Protein AF-A0A7C3CDP2-F1 (afdb_monomer_lite)

Foldseek 3Di:
DAEDFAFCDDDDPAAHRLQRRQQCLLVVVQVCLVVVNPDDDYLDAEAQDAPVPDDDRSNGGHQWYDPPPPDPPRIGGRSNVLLVLVSCVQQPQWGWDPVVQVQQVDDPQKDWTWTANPVPRFIKTKMAGDDDDHSDQWGKDWGAGDCVVQFQWKWKDFSNCSPVVDIDIGGRGRDIHGSHIIIIGGDHDDPPPDDDDPPVFPDQDWPPAADEQKIKTKTFAQAFWKKKKWKADPVRDTQDIDIDHRDGGTMDIDMDRPCVSDDFAKMKMWMDINNPRIDIDMYGYHHD

Secondary structure (DSSP, 8-state):
---B---SS-BTTB---HHHHHHHHHHHHHHHHHTT-----BS-SB-SS-TTT--SGGGG--SBS--TTS-TT---B-HHHHHHHHHHHHHTTEEEEHHHHHTT---TTEEEEEEEETTT--EEEEEEEPP-STT----EEEE---GGG-EEEEEEE-TTHHHH---EEE-SSSEEEESS-EEEEEEE-SS---S------S--EEESSSBSS-EEEEEEESSSEEEEEEEEETT--EEEEEEEEEEPSEEEEEEE---TT--SEEEEEEEEETTTEEEEEEEEEPP-

Structure (mmCIF, N/CA/C/O backbone):
data_AF-A0A7C3CDP2-F1
#
_entry.id   AF-A0A7C3CDP2-F1
#
loop_
_atom_site.group_PDB
_atom_site.id
_atom_site.type_symbol
_atom_site.label_atom_id
_atom_site.label_alt_id
_atom_site.label_comp_id
_atom_site.label_asym_id
_atom_site.label_entity_id
_atom_site.label_seq_id
_atom_site.pdbx_PDB_ins_code
_atom_site.Cartn_x
_atom_site.Cartn_y
_atom_site.Cartn_z
_atom_site.occupancy
_atom_site.B_iso_or_equiv
_atom_site.auth_seq_id
_atom_site.auth_comp_id
_atom_site.auth_asym_id
_atom_site.auth_atom_id
_atom_site.pdbx_PDB_model_num
ATOM 1 N N . MET A 1 1 ? 4.208 -19.392 -6.618 1.00 91.12 1 MET A N 1
ATOM 2 C CA . MET A 1 1 ? 4.499 -18.984 -8.006 1.00 91.12 1 MET A CA 1
ATOM 3 C C . MET A 1 1 ? 5.936 -18.507 -8.056 1.00 91.12 1 MET A C 1
ATOM 5 O O . MET A 1 1 ? 6.278 -17.617 -7.286 1.00 91.12 1 MET A O 1
ATOM 9 N N . THR A 1 2 ? 6.780 -19.170 -8.845 1.00 92.50 2 THR A N 1
ATOM 10 C CA . THR A 1 2 ? 8.243 -18.989 -8.804 1.00 92.50 2 THR A CA 1
ATOM 11 C C . THR A 1 2 ? 8.755 -17.874 -9.706 1.00 92.50 2 THR A C 1
ATOM 13 O O . THR A 1 2 ? 9.878 -17.436 -9.502 1.00 92.50 2 THR A O 1
ATOM 16 N N . GLU A 1 3 ? 7.956 -17.413 -10.668 1.00 92.94 3 GLU A N 1
ATOM 17 C CA . GLU A 1 3 ? 8.327 -16.311 -11.553 1.00 92.94 3 GLU A CA 1
ATOM 18 C C . GLU A 1 3 ? 7.072 -15.636 -12.111 1.00 92.94 3 GLU A C 1
ATOM 20 O O . GLU A 1 3 ? 6.128 -16.323 -12.512 1.00 92.94 3 GLU A O 1
ATOM 25 N N . THR A 1 4 ? 7.029 -14.304 -12.087 1.00 95.81 4 THR A N 1
ATOM 26 C CA . THR A 1 4 ? 5.959 -13.507 -12.696 1.00 95.81 4 THR A CA 1
ATOM 27 C C . THR A 1 4 ? 6.362 -12.035 -12.797 1.00 95.81 4 THR A C 1
ATOM 29 O O . THR A 1 4 ? 7.056 -11.553 -11.900 1.00 95.81 4 THR A O 1
ATOM 32 N N . THR A 1 5 ? 5.938 -11.315 -13.842 1.00 95.31 5 THR A N 1
ATOM 33 C CA . THR A 1 5 ? 6.203 -9.872 -13.991 1.00 95.31 5 THR A CA 1
ATOM 34 C C . THR A 1 5 ? 5.423 -9.242 -15.150 1.00 95.31 5 THR A C 1
ATOM 36 O O . THR A 1 5 ? 4.847 -9.957 -15.969 1.00 95.31 5 THR A O 1
ATOM 39 N N . ILE A 1 6 ? 5.459 -7.912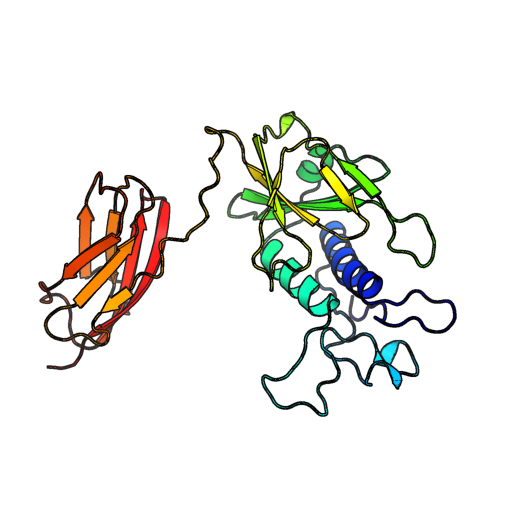 -15.222 1.00 95.75 6 ILE A N 1
ATOM 40 C CA . ILE A 1 6 ? 5.183 -7.102 -16.414 1.00 95.75 6 ILE A CA 1
ATOM 41 C C . ILE A 1 6 ? 6.345 -6.105 -16.539 1.00 95.75 6 ILE A C 1
ATOM 43 O O . ILE A 1 6 ? 6.719 -5.507 -15.524 1.00 95.75 6 ILE A O 1
ATOM 47 N N . PRO A 1 7 ? 6.929 -5.915 -17.736 1.00 96.94 7 PRO A N 1
ATOM 48 C CA . PRO A 1 7 ? 8.048 -5.002 -17.904 1.00 96.94 7 PRO A CA 1
ATOM 49 C C . PRO A 1 7 ? 7.623 -3.539 -17.727 1.00 96.94 7 PRO A C 1
ATOM 51 O O . PRO A 1 7 ? 6.505 -3.143 -18.054 1.00 96.94 7 PRO A O 1
ATOM 54 N N . ARG A 1 8 ? 8.552 -2.694 -17.276 1.00 95.75 8 ARG A N 1
ATOM 55 C CA . ARG A 1 8 ? 8.354 -1.239 -17.152 1.00 95.75 8 ARG A CA 1
ATOM 56 C C . ARG A 1 8 ? 8.519 -0.471 -18.477 1.00 95.75 8 ARG A C 1
ATOM 58 O O . ARG A 1 8 ? 8.386 0.747 -18.512 1.00 95.75 8 ARG A O 1
ATOM 65 N N . LYS A 1 9 ? 8.774 -1.186 -19.577 1.00 96.44 9 LYS A N 1
ATOM 66 C CA . LYS A 1 9 ? 8.839 -0.690 -20.962 1.00 96.44 9 LYS A CA 1
ATOM 67 C C . LYS A 1 9 ? 8.020 -1.621 -21.846 1.00 96.44 9 LYS A C 1
ATOM 69 O O . LYS A 1 9 ? 8.091 -2.836 -21.666 1.00 96.44 9 LYS A O 1
ATOM 74 N N . SER A 1 10 ? 7.246 -1.065 -22.771 1.00 96.19 10 SER A N 1
ATOM 75 C CA . SER A 1 10 ? 6.511 -1.862 -23.750 1.00 96.19 10 SER A CA 1
ATOM 76 C C . SER A 1 10 ? 7.467 -2.465 -24.775 1.00 96.19 10 SER A C 1
ATOM 78 O O . SER A 1 10 ? 8.448 -1.845 -25.192 1.00 96.19 10 SER A O 1
ATOM 80 N N . PHE A 1 11 ? 7.165 -3.691 -25.182 1.00 95.12 11 PHE A N 1
ATOM 81 C CA . PHE A 1 11 ? 7.877 -4.398 -26.237 1.00 95.12 11 PHE A CA 1
ATOM 82 C C . PHE A 1 11 ? 6.845 -5.026 -27.160 1.00 95.12 11 PHE A C 1
ATOM 84 O O . PHE A 1 11 ? 5.901 -5.652 -26.679 1.00 95.12 11 PHE A O 1
ATOM 91 N N . GLU A 1 12 ? 7.046 -4.873 -28.469 1.00 91.56 12 GLU A N 1
ATOM 92 C CA . GLU A 1 12 ? 6.080 -5.322 -29.477 1.00 91.56 12 GLU A CA 1
ATOM 93 C C . GLU A 1 12 ? 4.683 -4.738 -29.183 1.00 91.56 12 GLU A C 1
ATOM 95 O O . GLU A 1 12 ? 4.568 -3.536 -28.937 1.00 91.56 12 GLU A O 1
ATOM 100 N N . ASP A 1 13 ? 3.653 -5.586 -29.170 1.00 91.88 13 ASP A N 1
ATOM 101 C CA . ASP A 1 13 ? 2.267 -5.230 -28.863 1.00 91.88 13 ASP A CA 1
ATOM 102 C C . ASP A 1 13 ? 1.870 -5.652 -27.432 1.00 91.88 13 ASP A C 1
ATOM 104 O O . ASP A 1 13 ? 0.696 -5.904 -27.161 1.00 91.88 13 ASP A O 1
ATOM 108 N N . PHE A 1 14 ? 2.838 -5.800 -26.517 1.00 93.50 14 PHE A N 1
ATOM 109 C CA . PHE A 1 14 ? 2.576 -6.132 -25.116 1.00 93.50 14 PHE A CA 1
ATOM 110 C C . PHE A 1 14 ? 2.633 -4.896 -24.217 1.00 93.50 14 PHE A C 1
ATOM 112 O O . PHE A 1 14 ? 3.496 -4.024 -24.363 1.00 93.50 14 PHE A O 1
ATOM 119 N N . ILE A 1 15 ? 1.749 -4.877 -23.213 1.00 95.75 15 ILE A N 1
ATOM 120 C CA . ILE A 1 15 ? 1.734 -3.828 -22.194 1.00 95.75 15 ILE A CA 1
ATOM 121 C C . ILE A 1 15 ? 3.092 -3.737 -21.490 1.00 95.75 15 ILE A C 1
ATOM 123 O O . ILE A 1 15 ? 3.677 -4.740 -21.075 1.00 95.75 15 ILE A O 1
ATOM 127 N N . GLY A 1 16 ? 3.568 -2.509 -21.313 1.00 96.62 16 GLY A N 1
ATOM 128 C CA . GLY A 1 16 ? 4.730 -2.239 -20.489 1.00 96.62 16 GLY A CA 1
ATOM 129 C C . GLY A 1 16 ? 4.895 -0.751 -20.227 1.00 96.62 16 GLY A C 1
ATOM 130 O O . GLY A 1 16 ? 4.932 0.066 -21.144 1.00 96.62 16 GLY A O 1
ATOM 131 N N . SER A 1 17 ? 4.959 -0.406 -18.954 1.00 97.25 17 SER A N 1
ATOM 132 C CA . SER A 1 17 ? 5.171 0.946 -18.445 1.00 97.25 17 SER A CA 1
ATOM 133 C C . SER A 1 17 ? 5.459 0.851 -16.952 1.00 97.25 17 SER A C 1
ATOM 135 O O . SER A 1 17 ? 5.145 -0.163 -16.322 1.00 97.25 17 SER A O 1
ATOM 137 N N . ASP A 1 18 ? 6.016 1.905 -16.365 1.00 97.56 18 ASP A N 1
ATOM 138 C CA . ASP A 1 18 ? 6.190 1.997 -14.911 1.00 97.56 18 ASP A CA 1
ATOM 139 C C . ASP A 1 18 ? 4.883 1.725 -14.166 1.00 97.56 18 ASP A C 1
ATOM 141 O O . ASP A 1 18 ? 4.849 0.912 -13.244 1.00 97.56 18 ASP A O 1
ATOM 145 N N . GLU A 1 19 ? 3.793 2.327 -14.641 1.00 98.00 19 GLU A N 1
ATOM 146 C CA . GLU A 1 19 ? 2.456 2.151 -14.088 1.00 98.00 19 GLU A CA 1
ATOM 147 C C . GLU A 1 19 ? 1.944 0.707 -14.221 1.00 98.00 19 GLU A C 1
ATOM 149 O O . GLU A 1 19 ? 1.445 0.152 -13.241 1.00 98.00 19 GLU A O 1
ATOM 154 N N . ALA A 1 20 ? 2.110 0.066 -15.382 1.00 97.69 20 ALA A N 1
ATOM 155 C CA . ALA A 1 20 ? 1.692 -1.320 -15.585 1.00 97.69 20 ALA A CA 1
ATOM 156 C C . ALA A 1 20 ? 2.502 -2.289 -14.712 1.00 97.69 20 ALA A C 1
ATOM 158 O O . ALA A 1 20 ? 1.928 -3.125 -14.012 1.00 97.69 20 ALA A O 1
ATOM 159 N N . ALA A 1 21 ? 3.830 -2.139 -14.682 1.00 97.94 21 ALA A N 1
ATOM 160 C CA . ALA A 1 21 ? 4.717 -2.957 -13.858 1.00 97.94 21 ALA A CA 1
ATOM 161 C C . ALA A 1 21 ? 4.407 -2.799 -12.360 1.00 97.94 21 ALA A C 1
ATOM 163 O O . ALA A 1 21 ? 4.309 -3.786 -11.625 1.00 97.94 21 ALA A O 1
ATOM 164 N N . ARG A 1 22 ? 4.199 -1.558 -11.903 1.00 98.19 22 ARG A N 1
ATOM 165 C CA . ARG A 1 22 ? 3.801 -1.223 -10.531 1.00 98.19 22 ARG A CA 1
ATOM 166 C C . ARG A 1 22 ? 2.469 -1.868 -10.157 1.00 98.19 22 ARG A C 1
ATOM 168 O O . ARG A 1 22 ? 2.388 -2.589 -9.158 1.00 98.19 22 ARG A O 1
ATOM 175 N N . ASN A 1 23 ? 1.431 -1.621 -10.951 1.00 98.38 23 ASN A N 1
ATOM 176 C CA . ASN A 1 23 ? 0.084 -2.096 -10.662 1.00 98.38 23 ASN A CA 1
ATOM 177 C C . ASN A 1 23 ? 0.030 -3.622 -10.690 1.00 98.38 23 ASN A C 1
ATOM 179 O O . ASN A 1 23 ? -0.567 -4.228 -9.799 1.00 98.38 23 ASN A O 1
ATOM 183 N N . TYR A 1 24 ? 0.710 -4.251 -11.649 1.00 97.75 24 TYR A N 1
ATOM 184 C CA . TYR A 1 24 ? 0.847 -5.698 -11.710 1.00 97.75 24 TYR A CA 1
ATOM 185 C C . TYR A 1 24 ? 1.497 -6.271 -10.453 1.00 97.75 24 TYR A C 1
ATOM 187 O O . TYR A 1 24 ? 0.928 -7.166 -9.824 1.00 97.75 24 TYR A O 1
ATOM 195 N N . ALA A 1 25 ? 2.649 -5.723 -10.048 1.00 97.62 25 ALA A N 1
ATOM 196 C CA . ALA A 1 25 ? 3.396 -6.192 -8.886 1.00 97.62 25 ALA A CA 1
ATOM 197 C C . ALA A 1 25 ? 2.542 -6.181 -7.608 1.00 97.62 25 ALA A C 1
ATOM 199 O O . ALA A 1 25 ? 2.633 -7.102 -6.797 1.00 97.62 25 ALA A O 1
ATOM 200 N N . MET A 1 26 ? 1.665 -5.188 -7.439 1.00 98.31 26 MET A N 1
ATOM 201 C CA . MET A 1 26 ? 0.719 -5.133 -6.320 1.00 98.31 26 MET A CA 1
ATOM 202 C C . MET A 1 26 ? -0.451 -6.108 -6.497 1.00 98.31 26 MET A C 1
ATOM 204 O O . MET A 1 26 ? -0.721 -6.929 -5.617 1.00 98.31 26 MET A O 1
ATOM 208 N N . LYS A 1 27 ? -1.145 -6.045 -7.642 1.00 98.00 27 LYS A N 1
ATOM 209 C CA . LYS A 1 27 ? -2.369 -6.816 -7.918 1.00 98.00 27 LYS A CA 1
ATOM 210 C C . LYS A 1 27 ? -2.116 -8.324 -7.884 1.00 98.00 27 LYS A C 1
ATOM 212 O O . LYS A 1 27 ? -2.956 -9.064 -7.377 1.00 98.00 27 LYS A O 1
ATOM 217 N N . VAL A 1 28 ? -0.958 -8.790 -8.356 1.00 97.38 28 VAL A N 1
ATOM 218 C CA . VAL A 1 28 ? -0.609 -10.219 -8.339 1.00 97.38 28 VAL A CA 1
ATOM 219 C C . VAL A 1 28 ? -0.386 -10.746 -6.919 1.00 97.38 28 VAL A C 1
ATOM 221 O O . VAL A 1 28 ? -0.781 -11.868 -6.605 1.00 97.38 28 VAL A O 1
ATOM 224 N N . GLN A 1 29 ? 0.185 -9.927 -6.030 1.00 96.25 29 GLN A N 1
ATOM 225 C CA . GLN A 1 29 ? 0.336 -10.271 -4.616 1.00 96.25 29 GLN A CA 1
ATOM 226 C C . GLN A 1 29 ? -1.030 -10.309 -3.925 1.00 96.25 29 GLN A C 1
ATOM 228 O O . GLN A 1 29 ? -1.334 -11.276 -3.234 1.00 96.25 29 GLN A O 1
ATOM 233 N N . ILE A 1 30 ? -1.890 -9.318 -4.171 1.00 97.38 30 ILE A N 1
ATOM 234 C CA . ILE A 1 30 ? -3.271 -9.292 -3.659 1.00 97.38 30 ILE A CA 1
ATOM 235 C C . ILE A 1 30 ? -4.044 -10.540 -4.103 1.00 97.38 30 ILE A C 1
ATOM 237 O O . ILE A 1 30 ? -4.644 -11.223 -3.274 1.00 97.38 30 ILE A O 1
ATOM 241 N N . ALA A 1 31 ? -3.967 -10.891 -5.388 1.00 97.12 31 ALA A N 1
ATOM 242 C CA . ALA A 1 31 ? -4.581 -12.104 -5.913 1.00 97.12 31 ALA A CA 1
ATOM 243 C C . ALA A 1 31 ? -4.014 -13.365 -5.240 1.00 97.12 31 ALA A C 1
ATOM 245 O O . ALA A 1 31 ? -4.763 -14.297 -4.947 1.00 97.12 31 ALA A O 1
ATOM 246 N N . ALA A 1 32 ? -2.712 -13.399 -4.943 1.00 96.31 32 ALA A N 1
ATOM 247 C CA . ALA A 1 32 ? -2.099 -14.503 -4.216 1.00 96.31 32 ALA A CA 1
ATOM 248 C C . ALA A 1 32 ? -2.660 -14.652 -2.794 1.00 96.31 32 ALA A C 1
ATOM 250 O O . ALA A 1 32 ? -3.022 -15.767 -2.416 1.00 96.31 32 ALA A O 1
ATOM 251 N N . TYR A 1 33 ? -2.820 -13.554 -2.047 1.00 94.88 33 TYR A N 1
ATOM 252 C CA . TYR A 1 33 ? -3.494 -13.571 -0.743 1.00 94.88 33 TYR A CA 1
ATOM 253 C C . TYR A 1 33 ? -4.927 -14.107 -0.850 1.00 94.88 33 TYR A C 1
ATOM 255 O O . TYR A 1 33 ? -5.303 -15.004 -0.098 1.00 94.88 33 TYR A O 1
ATOM 263 N N . GLN A 1 34 ? -5.702 -13.607 -1.817 1.00 96.44 34 GLN A N 1
ATOM 264 C CA . GLN A 1 34 ? -7.098 -14.006 -2.041 1.00 96.44 34 GLN A CA 1
ATOM 265 C C . GLN A 1 34 ? -7.253 -15.492 -2.391 1.00 96.44 34 GLN A C 1
ATOM 267 O O . GLN A 1 34 ? -8.264 -16.104 -2.064 1.00 96.44 34 GLN A O 1
ATOM 272 N N . ASN A 1 35 ? -6.244 -16.084 -3.035 1.00 96.00 35 ASN A N 1
ATOM 273 C CA . ASN A 1 35 ? -6.260 -17.478 -3.484 1.00 96.00 35 ASN A CA 1
ATOM 274 C C . ASN A 1 35 ? -5.420 -18.417 -2.600 1.00 96.00 35 ASN A C 1
ATOM 276 O O . ASN A 1 35 ? -5.170 -19.561 -2.980 1.00 96.00 35 ASN A O 1
ATOM 280 N N . GLY A 1 36 ? -4.943 -17.958 -1.437 1.00 93.62 36 GLY A N 1
ATOM 281 C CA . GLY A 1 36 ? -4.144 -18.779 -0.519 1.00 93.62 36 GLY A CA 1
ATOM 282 C C . GLY A 1 36 ? -2.786 -19.224 -1.084 1.00 93.62 36 GLY A C 1
ATOM 283 O O . GLY A 1 36 ? -2.225 -20.237 -0.654 1.00 93.62 36 GLY A O 1
ATOM 284 N N . ILE A 1 37 ? -2.236 -18.487 -2.052 1.00 94.81 37 ILE A N 1
ATOM 285 C CA . ILE A 1 37 ? -0.903 -18.735 -2.604 1.00 94.81 37 ILE A CA 1
ATOM 286 C C . ILE A 1 37 ? 0.137 -18.223 -1.603 1.00 94.81 37 ILE A C 1
ATOM 288 O O . ILE A 1 37 ? 0.219 -17.035 -1.313 1.00 94.81 37 ILE A O 1
ATOM 292 N N . ARG A 1 38 ? 0.985 -19.130 -1.108 1.00 89.25 38 ARG A N 1
ATOM 293 C CA . ARG A 1 38 ? 1.954 -18.833 -0.035 1.00 89.25 38 ARG A CA 1
ATOM 294 C C . ARG A 1 38 ? 3.092 -17.896 -0.431 1.00 89.25 38 ARG A C 1
ATOM 296 O O . ARG A 1 38 ? 3.707 -17.298 0.441 1.00 89.25 38 ARG A O 1
ATOM 303 N N . GLN A 1 39 ? 3.434 -17.844 -1.716 1.00 90.19 39 GLN A N 1
ATOM 304 C CA . GLN A 1 39 ? 4.585 -17.083 -2.187 1.00 90.19 39 GLN A CA 1
ATOM 305 C C . GLN A 1 39 ? 4.436 -16.694 -3.656 1.00 90.19 39 GLN A C 1
ATOM 307 O O . GLN A 1 39 ? 4.097 -17.529 -4.509 1.00 90.19 39 GLN A O 1
ATOM 312 N N . VAL A 1 40 ? 4.774 -15.440 -3.937 1.00 94.06 40 VAL A N 1
ATOM 313 C CA . VAL A 1 40 ? 4.986 -14.891 -5.274 1.00 94.06 40 VAL A CA 1
ATOM 314 C C . VAL A 1 40 ? 6.426 -14.406 -5.354 1.00 94.06 40 VAL A C 1
ATOM 316 O O . VAL A 1 40 ? 6.849 -13.601 -4.532 1.00 94.06 40 VAL A O 1
ATOM 319 N N . ALA A 1 41 ? 7.177 -14.913 -6.325 1.00 95.12 41 ALA A N 1
ATOM 320 C CA . ALA A 1 41 ? 8.485 -14.384 -6.677 1.00 95.12 41 ALA A CA 1
ATOM 321 C C . ALA A 1 41 ? 8.341 -13.525 -7.938 1.00 95.12 41 ALA A C 1
ATOM 323 O O . ALA A 1 41 ? 7.977 -14.033 -9.001 1.00 95.12 41 ALA A O 1
ATOM 324 N N . LEU A 1 42 ? 8.581 -12.222 -7.786 1.00 95.19 42 LEU A N 1
ATOM 325 C CA . LEU A 1 42 ? 8.602 -11.284 -8.901 1.00 95.19 42 LEU A CA 1
ATOM 326 C C . LEU A 1 42 ? 9.934 -11.410 -9.637 1.00 95.19 42 LEU A C 1
ATOM 328 O O . LEU A 1 42 ? 10.999 -11.339 -9.020 1.00 95.19 42 LEU A O 1
ATOM 332 N N . TYR A 1 43 ? 9.860 -11.595 -10.951 1.00 92.88 43 TYR A N 1
ATOM 333 C CA . TYR A 1 43 ? 11.019 -11.455 -11.820 1.00 92.88 43 TYR A CA 1
ATOM 334 C C . TYR A 1 43 ? 11.190 -9.968 -12.111 1.00 92.88 43 TYR A C 1
ATOM 336 O O . TYR A 1 43 ? 10.297 -9.376 -12.700 1.00 92.88 43 TYR A O 1
ATOM 344 N N . GLN A 1 44 ? 12.260 -9.309 -11.699 1.00 93.31 44 GLN A N 1
ATOM 345 C CA . GLN A 1 44 ? 13.448 -9.805 -10.997 1.00 93.31 44 GLN A CA 1
ATOM 346 C C . GLN A 1 44 ? 13.994 -8.728 -10.056 1.00 93.31 44 GLN A C 1
ATOM 348 O O . GLN A 1 44 ? 13.395 -7.666 -9.906 1.00 93.31 44 GLN A O 1
ATOM 353 N N . LEU A 1 45 ? 15.135 -8.981 -9.404 1.00 94.75 45 LEU A N 1
ATOM 354 C CA . LEU A 1 45 ? 15.712 -8.006 -8.480 1.00 94.75 45 LEU A CA 1
ATOM 355 C C . LEU A 1 45 ? 16.025 -6.681 -9.188 1.00 94.75 45 LEU A C 1
ATOM 357 O O . LEU A 1 45 ? 15.534 -5.652 -8.753 1.00 94.75 45 LEU A O 1
ATOM 361 N N . ALA A 1 46 ? 16.781 -6.692 -10.284 1.00 96.44 46 ALA A N 1
ATOM 362 C CA . ALA A 1 46 ? 17.197 -5.474 -10.975 1.00 96.44 46 ALA A CA 1
ATOM 363 C C . ALA A 1 46 ? 17.043 -5.596 -12.491 1.00 96.44 46 ALA A C 1
ATOM 365 O O . ALA A 1 46 ? 17.126 -6.700 -13.031 1.00 96.44 46 ALA A O 1
ATOM 366 N N . ASP A 1 47 ? 16.853 -4.463 -13.164 1.00 96.88 47 ASP A N 1
ATOM 367 C CA . ASP A 1 47 ? 16.911 -4.387 -14.621 1.00 96.88 47 ASP A CA 1
ATOM 368 C C . ASP A 1 47 ? 18.283 -4.869 -15.118 1.00 96.88 47 ASP A C 1
ATOM 370 O O . ASP A 1 47 ? 19.312 -4.690 -14.456 1.00 96.88 47 ASP A O 1
ATOM 374 N N . GLN A 1 48 ? 18.308 -5.508 -16.286 1.00 95.69 48 GLN A N 1
ATOM 375 C CA . GLN A 1 48 ? 19.548 -6.038 -16.873 1.00 95.69 48 GLN A CA 1
ATOM 376 C C . GLN A 1 48 ? 20.171 -5.067 -17.878 1.00 95.69 48 GLN A C 1
ATOM 378 O O . GLN A 1 48 ? 21.360 -5.179 -18.175 1.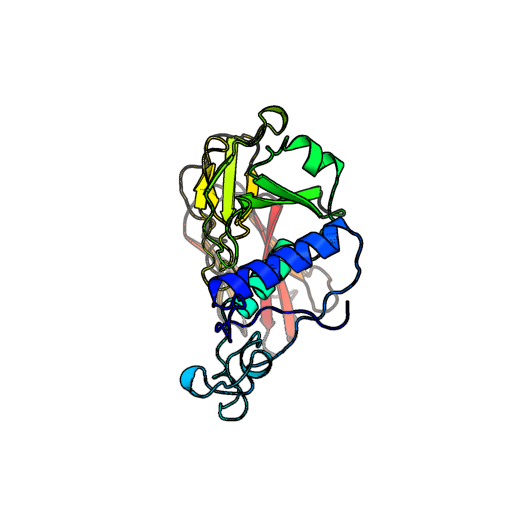00 95.69 48 GLN A O 1
ATOM 383 N N . ALA A 1 49 ? 19.409 -4.077 -18.340 1.00 95.31 49 ALA A N 1
ATOM 384 C CA . ALA A 1 49 ? 19.866 -3.000 -19.208 1.00 95.31 49 ALA A CA 1
ATOM 385 C C . ALA A 1 49 ? 19.396 -1.642 -18.671 1.00 95.31 49 ALA A C 1
ATOM 387 O O . ALA A 1 49 ? 18.492 -1.562 -17.839 1.00 95.31 49 ALA A O 1
ATOM 388 N N . ILE A 1 50 ? 19.999 -0.562 -19.165 1.00 93.88 50 ILE A N 1
ATOM 389 C CA . ILE A 1 50 ? 19.419 0.773 -18.999 1.00 93.88 50 ILE A CA 1
ATOM 390 C C . ILE A 1 50 ? 18.182 0.913 -19.900 1.00 93.88 50 ILE A C 1
ATOM 392 O O . ILE A 1 50 ? 18.057 0.213 -20.905 1.00 93.88 50 ILE A O 1
ATOM 396 N N . PHE A 1 51 ? 17.260 1.811 -19.541 1.00 92.56 51 PHE A N 1
ATOM 397 C CA . PHE A 1 51 ? 15.929 1.896 -20.157 1.00 92.56 51 PHE A CA 1
ATOM 398 C C . PHE A 1 51 ? 15.950 1.995 -21.691 1.00 92.56 51 PHE A C 1
ATOM 400 O O . PHE A 1 51 ? 15.233 1.259 -22.377 1.00 92.56 51 PHE A O 1
ATOM 407 N N . ASP A 1 52 ? 16.802 2.867 -22.229 1.00 93.38 52 ASP A N 1
ATOM 408 C CA . ASP A 1 52 ? 16.881 3.128 -23.669 1.00 93.38 52 ASP A CA 1
ATOM 409 C C . ASP A 1 52 ? 17.483 1.951 -24.447 1.00 93.38 52 ASP A C 1
ATOM 411 O O . ASP A 1 52 ? 17.003 1.626 -25.534 1.00 93.38 52 ASP A O 1
ATOM 415 N N . ASP A 1 53 ? 18.445 1.247 -23.848 1.00 95.00 53 ASP A N 1
ATOM 416 C CA . ASP A 1 53 ? 19.168 0.141 -24.483 1.00 95.00 53 ASP A CA 1
ATOM 417 C C . ASP A 1 53 ? 18.431 -1.199 -24.387 1.00 95.00 53 ASP A C 1
ATOM 419 O O . ASP A 1 53 ? 18.795 -2.143 -25.087 1.00 95.00 53 ASP A O 1
ATOM 423 N N . ALA A 1 54 ? 17.402 -1.302 -23.542 1.00 95.69 54 ALA A N 1
ATOM 424 C CA . ALA A 1 54 ? 16.687 -2.555 -23.337 1.00 95.69 54 ALA A CA 1
ATOM 425 C C . ALA A 1 54 ? 16.009 -3.050 -24.624 1.00 95.69 54 ALA A C 1
ATOM 427 O O . ALA A 1 54 ? 15.239 -2.311 -25.252 1.00 95.69 54 ALA A O 1
ATOM 428 N N . GLN A 1 55 ? 16.275 -4.310 -24.974 1.00 95.75 55 GLN A N 1
ATOM 429 C CA . GLN A 1 55 ? 15.859 -4.977 -26.212 1.00 95.75 55 GLN A CA 1
ATOM 430 C C . GLN A 1 55 ? 14.664 -5.914 -26.025 1.00 95.75 55 GLN A C 1
ATOM 432 O O . GLN A 1 55 ? 14.002 -6.272 -26.996 1.00 95.75 55 GLN A O 1
ATOM 437 N N . ASN A 1 56 ? 14.400 -6.352 -24.796 1.00 94.88 56 ASN A N 1
ATOM 438 C CA . ASN A 1 56 ? 13.313 -7.276 -24.496 1.00 94.88 56 ASN A CA 1
ATOM 439 C C . ASN A 1 56 ? 12.788 -7.093 -23.065 1.00 94.88 56 ASN A C 1
ATOM 441 O O . ASN A 1 56 ? 13.405 -6.440 -22.222 1.00 94.88 56 ASN A O 1
ATOM 445 N N . TRP A 1 57 ? 11.645 -7.719 -22.789 1.00 93.81 57 TRP A N 1
ATOM 446 C CA . TRP A 1 57 ? 10.938 -7.597 -21.516 1.00 93.81 57 TRP A CA 1
ATOM 447 C C . TRP A 1 57 ? 11.746 -8.083 -20.304 1.00 93.81 57 TRP A C 1
ATOM 449 O O . TRP A 1 57 ? 11.588 -7.523 -19.218 1.00 93.81 57 TRP A O 1
ATOM 459 N N . LEU A 1 58 ? 12.632 -9.077 -20.463 1.00 93.31 58 LEU A N 1
ATOM 460 C CA . LEU A 1 58 ? 13.436 -9.600 -19.350 1.00 93.31 58 LEU A CA 1
ATOM 461 C C . LEU A 1 58 ? 14.343 -8.507 -18.788 1.00 93.31 58 LEU A C 1
ATOM 463 O O . LEU A 1 58 ? 14.497 -8.388 -17.575 1.00 93.31 58 LEU A O 1
ATOM 467 N N . GLU A 1 59 ? 14.896 -7.675 -19.666 1.00 96.62 59 GLU A N 1
ATOM 468 C CA . GLU A 1 59 ? 15.858 -6.641 -19.299 1.00 96.62 59 GLU A CA 1
ATOM 469 C C . GLU A 1 59 ? 15.246 -5.483 -18.511 1.00 96.62 59 GLU A C 1
ATOM 471 O O . GLU A 1 59 ? 15.992 -4.728 -17.891 1.00 96.62 59 GLU A O 1
ATOM 476 N N . MET A 1 60 ? 13.915 -5.368 -18.510 1.00 96.56 60 MET A N 1
ATOM 477 C CA . MET A 1 60 ? 13.174 -4.213 -18.006 1.00 96.56 60 MET A CA 1
ATOM 478 C C . MET A 1 60 ? 12.071 -4.620 -17.022 1.00 96.56 60 MET A C 1
ATOM 480 O O . MET A 1 60 ? 10.971 -4.073 -17.036 1.00 96.56 60 MET A O 1
ATOM 484 N N . SER A 1 61 ? 12.335 -5.646 -16.216 1.00 96.31 61 SER A N 1
ATOM 485 C CA . SER A 1 61 ? 11.385 -6.221 -15.251 1.00 96.31 61 SER A CA 1
ATOM 486 C C . SER A 1 61 ? 11.895 -6.147 -13.801 1.00 96.31 61 SER A C 1
ATOM 488 O O . SER A 1 61 ? 11.392 -6.834 -12.919 1.00 96.31 61 SER A O 1
ATOM 490 N N . GLY A 1 62 ? 12.927 -5.352 -13.522 1.00 96.62 62 GLY A N 1
ATOM 491 C CA . GLY A 1 62 ? 13.531 -5.218 -12.200 1.00 96.62 62 GLY A CA 1
ATOM 492 C C . GLY A 1 62 ? 12.665 -4.473 -11.180 1.00 96.62 62 GLY A C 1
ATOM 493 O O . GLY A 1 62 ? 11.954 -3.522 -11.511 1.00 96.62 62 GLY A O 1
ATOM 494 N N . LEU A 1 63 ? 12.795 -4.838 -9.901 1.00 97.00 63 LEU A N 1
ATOM 495 C CA . LEU A 1 63 ? 12.358 -4.006 -8.768 1.00 97.00 63 LEU A CA 1
ATOM 496 C C . LEU A 1 63 ? 13.300 -2.812 -8.531 1.00 97.00 63 LEU A C 1
ATOM 498 O O . LEU A 1 63 ? 12.896 -1.802 -7.955 1.00 97.00 63 LEU A O 1
ATOM 502 N N . TYR A 1 64 ? 14.543 -2.926 -8.988 1.00 96.81 64 TYR A N 1
ATOM 503 C CA . TYR A 1 64 ? 15.558 -1.880 -9.018 1.00 96.81 64 TYR A CA 1
ATOM 504 C C . TYR A 1 64 ? 15.974 -1.605 -10.465 1.00 96.81 64 TYR A C 1
ATOM 506 O O . TYR A 1 64 ? 15.909 -2.497 -11.312 1.00 96.81 64 TYR A O 1
ATOM 514 N N . GLN A 1 65 ? 16.472 -0.399 -10.727 1.00 96.25 65 GLN A N 1
ATOM 515 C CA . GLN A 1 65 ? 17.214 -0.114 -11.957 1.00 96.25 65 GLN A CA 1
ATOM 516 C C . GLN A 1 65 ? 18.487 -0.970 -12.031 1.00 96.25 65 GLN A C 1
ATOM 518 O O . GLN A 1 65 ? 18.864 -1.619 -11.051 1.00 96.25 65 GLN A O 1
ATOM 523 N N . GLN A 1 66 ? 19.168 -0.970 -13.180 1.00 95.31 66 GLN A N 1
ATOM 524 C CA . GLN A 1 66 ? 20.397 -1.741 -13.367 1.00 95.31 66 GLN A CA 1
ATOM 525 C C . GLN A 1 66 ? 21.418 -1.445 -12.255 1.00 95.31 66 GLN A C 1
ATOM 527 O O . GLN A 1 66 ? 21.843 -0.310 -12.064 1.00 95.31 66 GLN A O 1
ATOM 532 N N . ILE A 1 67 ? 21.830 -2.491 -11.531 1.00 94.69 67 ILE A N 1
ATOM 533 C CA . ILE A 1 67 ? 22.750 -2.376 -10.384 1.00 94.69 67 ILE A CA 1
ATOM 534 C C . ILE A 1 67 ? 24.197 -2.764 -10.712 1.00 94.69 67 ILE A C 1
ATOM 536 O O . ILE A 1 67 ? 25.092 -2.505 -9.916 1.00 94.69 67 ILE A O 1
ATOM 540 N N . SER A 1 68 ? 24.457 -3.392 -11.864 1.00 91.62 68 SER A N 1
ATOM 541 C CA . SER A 1 68 ? 25.781 -3.938 -12.218 1.00 91.62 68 SER A CA 1
ATOM 542 C C . SER A 1 68 ? 26.876 -2.881 -12.395 1.00 91.62 68 SER A C 1
ATOM 544 O O . SER A 1 68 ? 28.058 -3.219 -12.402 1.00 91.62 68 SER A O 1
ATOM 546 N N . THR A 1 69 ? 26.493 -1.618 -12.563 1.00 87.94 69 THR A N 1
ATOM 547 C CA . THR A 1 69 ? 27.380 -0.474 -12.816 1.00 87.94 69 THR A CA 1
ATOM 548 C C . THR A 1 69 ? 27.336 0.573 -11.696 1.00 87.94 69 THR A C 1
ATOM 550 O O . THR A 1 69 ? 28.009 1.596 -11.795 1.00 87.94 69 THR A O 1
ATOM 553 N N . VAL A 1 70 ? 26.580 0.315 -10.622 1.00 91.75 70 VAL A N 1
ATOM 554 C CA . VAL A 1 70 ? 26.270 1.275 -9.551 1.00 91.75 70 VAL A CA 1
ATOM 555 C C . VAL A 1 70 ? 26.967 0.867 -8.248 1.00 91.75 70 VAL A C 1
ATOM 557 O O . VAL A 1 70 ? 27.093 -0.322 -7.948 1.00 91.75 70 VAL A O 1
ATOM 560 N N . GLN A 1 71 ? 27.445 1.839 -7.462 1.00 90.62 71 GLN A N 1
ATOM 561 C CA . GLN A 1 71 ? 28.072 1.555 -6.167 1.00 90.62 71 GLN A CA 1
ATOM 562 C C . GLN A 1 71 ? 27.036 1.106 -5.121 1.00 90.62 71 GLN A C 1
ATOM 564 O O . GLN A 1 71 ? 25.853 1.455 -5.208 1.00 90.62 71 GLN A O 1
ATOM 569 N N . PRO A 1 72 ? 27.455 0.361 -4.078 1.00 88.81 72 PRO A N 1
ATOM 570 C CA . PRO A 1 72 ? 26.601 0.116 -2.922 1.00 88.81 72 PRO A CA 1
ATOM 571 C C . PRO A 1 72 ? 26.018 1.427 -2.376 1.00 88.81 72 PRO A C 1
ATOM 573 O O . PRO A 1 72 ? 26.722 2.429 -2.300 1.00 88.81 72 PRO A O 1
ATOM 576 N N . TYR A 1 73 ? 24.746 1.396 -1.966 1.00 88.12 73 TYR A N 1
ATOM 577 C CA . TYR A 1 73 ? 23.978 2.544 -1.448 1.00 88.12 73 TYR A CA 1
ATOM 578 C C . TYR A 1 73 ? 23.562 3.616 -2.473 1.00 88.12 73 TYR A C 1
ATOM 580 O O . TYR A 1 73 ? 22.838 4.532 -2.099 1.00 88.12 73 TYR A O 1
ATOM 588 N N . GLU A 1 74 ? 23.920 3.469 -3.752 1.00 92.75 74 GLU A N 1
ATOM 589 C CA . GLU A 1 74 ? 23.470 4.356 -4.844 1.00 92.75 74 GLU A CA 1
ATOM 590 C C . GLU A 1 74 ? 22.394 3.704 -5.736 1.00 92.75 74 GLU A C 1
ATOM 592 O O . GLU A 1 74 ? 22.013 4.234 -6.779 1.00 92.75 74 GLU A O 1
ATOM 597 N N . VAL A 1 75 ? 21.886 2.534 -5.334 1.00 93.75 75 VAL A N 1
ATOM 598 C CA . VAL A 1 75 ? 20.858 1.796 -6.079 1.00 93.75 75 VAL A CA 1
ATOM 599 C C . VAL A 1 75 ? 19.533 2.557 -6.110 1.00 93.75 75 VAL A C 1
ATOM 601 O O . VAL A 1 75 ? 19.066 3.068 -5.093 1.00 93.75 75 VAL A O 1
ATOM 604 N N . THR A 1 76 ? 18.890 2.573 -7.276 1.00 95.38 76 THR A N 1
ATOM 605 C CA . THR A 1 76 ? 17.597 3.238 -7.473 1.00 95.38 76 THR A CA 1
ATOM 606 C C . THR A 1 76 ? 16.482 2.201 -7.572 1.00 95.38 76 THR A C 1
ATOM 608 O O . THR A 1 76 ? 16.582 1.244 -8.339 1.00 95.38 76 THR A O 1
ATOM 611 N N . LEU A 1 77 ? 15.421 2.377 -6.782 1.00 96.00 77 LEU A N 1
ATOM 612 C CA . LEU A 1 77 ? 14.212 1.555 -6.859 1.00 96.00 77 LEU A CA 1
ATOM 613 C C . LEU A 1 77 ? 13.373 1.960 -8.074 1.00 96.00 77 LEU A C 1
ATOM 615 O O . LEU A 1 77 ? 13.154 3.146 -8.312 1.00 96.00 77 LEU A O 1
ATOM 619 N N . ASN A 1 78 ? 12.837 0.967 -8.776 1.00 97.69 78 ASN A N 1
ATOM 620 C CA . ASN A 1 78 ? 11.744 1.178 -9.716 1.00 97.69 78 ASN A CA 1
ATOM 621 C C . ASN A 1 78 ? 10.420 1.335 -8.951 1.00 97.69 78 ASN A C 1
ATOM 623 O O . ASN A 1 78 ? 10.299 0.924 -7.791 1.00 97.69 78 ASN A O 1
ATOM 627 N N . GLU A 1 79 ? 9.390 1.877 -9.608 1.00 98.31 79 GLU A N 1
ATOM 628 C CA . GLU A 1 79 ? 8.064 2.037 -8.991 1.00 98.31 79 GLU A CA 1
ATOM 629 C C . GLU A 1 79 ? 7.480 0.708 -8.489 1.00 98.31 79 GLU A C 1
ATOM 631 O O . GLU A 1 79 ? 6.873 0.660 -7.420 1.00 98.31 79 GLU A O 1
ATOM 636 N N . SER A 1 80 ? 7.730 -0.393 -9.206 1.00 97.38 80 SER A N 1
ATOM 637 C CA . SER A 1 80 ? 7.373 -1.754 -8.788 1.00 97.38 80 SER A CA 1
ATOM 638 C C . SER A 1 80 ? 8.044 -2.154 -7.469 1.00 97.38 80 SER A C 1
ATOM 640 O O . SER A 1 80 ? 7.391 -2.732 -6.598 1.00 97.38 80 SER A O 1
ATOM 642 N N . GLY A 1 81 ? 9.318 -1.802 -7.271 1.00 97.75 81 GLY A N 1
ATOM 643 C CA . GLY A 1 81 ? 10.050 -2.027 -6.024 1.00 97.75 81 GLY A CA 1
ATOM 644 C C . GLY A 1 81 ? 9.487 -1.217 -4.857 1.00 97.75 81 GLY A C 1
ATOM 645 O O . GLY A 1 81 ? 9.259 -1.766 -3.776 1.00 97.75 81 GLY A O 1
ATOM 646 N N . ILE A 1 82 ? 9.193 0.067 -5.084 1.00 98.25 82 ILE A N 1
ATOM 647 C CA . ILE A 1 82 ? 8.538 0.939 -4.095 1.00 98.25 82 ILE A CA 1
ATOM 648 C C . ILE A 1 82 ? 7.168 0.368 -3.710 1.00 98.25 82 ILE A C 1
ATOM 650 O O . ILE A 1 82 ? 6.857 0.230 -2.527 1.00 98.25 82 ILE A O 1
ATOM 654 N N . ALA A 1 83 ? 6.365 -0.026 -4.696 1.00 97.81 83 ALA A N 1
ATOM 655 C CA . ALA A 1 83 ? 5.042 -0.585 -4.471 1.00 97.81 83 ALA A CA 1
ATOM 656 C C . ALA A 1 83 ? 5.082 -1.915 -3.706 1.00 97.81 83 ALA A C 1
ATOM 658 O O . ALA A 1 83 ? 4.272 -2.130 -2.805 1.00 97.81 83 ALA A O 1
ATOM 659 N N . CYS A 1 84 ? 6.055 -2.788 -3.988 1.00 96.56 84 CYS A N 1
ATOM 660 C CA . CYS A 1 84 ? 6.261 -4.021 -3.222 1.00 96.56 84 CYS A CA 1
ATOM 661 C C . CYS A 1 84 ? 6.651 -3.746 -1.768 1.00 96.56 84 CYS A C 1
ATOM 663 O O . CYS A 1 84 ? 6.177 -4.428 -0.853 1.00 96.56 84 CYS A O 1
ATOM 665 N N . ARG A 1 85 ? 7.485 -2.728 -1.535 1.00 96.12 85 ARG A N 1
ATOM 666 C CA . ARG A 1 85 ? 7.833 -2.289 -0.182 1.00 96.12 85 ARG A CA 1
ATOM 667 C C . ARG A 1 85 ? 6.607 -1.759 0.560 1.00 96.12 85 ARG A C 1
ATOM 669 O O . ARG A 1 85 ? 6.382 -2.177 1.694 1.00 96.12 85 ARG A O 1
ATOM 676 N N . THR A 1 86 ? 5.792 -0.916 -0.074 1.00 96.62 86 THR A N 1
ATOM 677 C CA . THR A 1 86 ? 4.527 -0.430 0.501 1.00 96.62 86 THR A CA 1
ATOM 678 C C . THR A 1 86 ? 3.574 -1.581 0.810 1.00 96.62 86 THR A C 1
ATOM 680 O O . THR A 1 86 ? 3.100 -1.686 1.936 1.00 96.62 86 THR A O 1
ATOM 683 N N . MET A 1 87 ? 3.356 -2.498 -0.137 1.00 95.06 87 MET A N 1
ATOM 684 C CA . MET A 1 87 ? 2.542 -3.703 0.070 1.00 95.06 87 MET A CA 1
ATOM 685 C C . MET A 1 87 ? 3.009 -4.493 1.295 1.00 95.06 87 MET A C 1
ATOM 687 O O . MET A 1 87 ? 2.193 -4.865 2.136 1.00 95.06 87 MET A O 1
ATOM 691 N N . THR A 1 88 ? 4.322 -4.700 1.430 1.00 91.94 88 THR A N 1
ATOM 692 C CA . THR A 1 88 ? 4.903 -5.403 2.581 1.00 91.94 88 THR A CA 1
ATOM 693 C C . THR A 1 88 ? 4.627 -4.647 3.878 1.00 91.94 88 THR A C 1
ATOM 695 O O . THR A 1 88 ? 4.148 -5.245 4.832 1.00 91.94 88 THR A O 1
ATOM 698 N N . GLN A 1 89 ? 4.871 -3.336 3.928 1.00 90.19 89 GLN A N 1
ATOM 699 C CA . GLN A 1 89 ? 4.610 -2.535 5.129 1.00 90.19 89 GLN A CA 1
ATOM 700 C C . GLN A 1 89 ? 3.133 -2.546 5.540 1.00 90.19 89 GLN A C 1
ATOM 702 O O . GLN A 1 89 ? 2.834 -2.601 6.730 1.00 90.19 89 GLN A O 1
ATOM 707 N N . MET A 1 90 ? 2.216 -2.508 4.571 1.00 93.12 90 MET A N 1
ATOM 708 C CA . MET A 1 90 ? 0.778 -2.449 4.840 1.00 93.12 90 MET A CA 1
ATOM 709 C C . MET A 1 90 ? 0.187 -3.813 5.207 1.00 93.12 90 MET A C 1
ATOM 711 O O . MET A 1 90 ? -0.684 -3.885 6.070 1.00 93.12 90 MET A O 1
ATOM 715 N N . LEU A 1 91 ? 0.638 -4.896 4.566 1.00 93.25 91 LEU A N 1
ATOM 716 C CA . LEU A 1 91 ? -0.003 -6.214 4.662 1.00 93.25 91 LEU A CA 1
ATOM 717 C C . LEU A 1 91 ? 0.814 -7.265 5.422 1.00 93.25 91 LEU A C 1
ATOM 719 O O . LEU A 1 91 ? 0.347 -8.395 5.587 1.00 93.25 91 LEU A O 1
ATOM 723 N N . TRP A 1 92 ? 2.010 -6.933 5.918 1.00 87.75 92 TRP A N 1
ATOM 724 C CA . TRP A 1 92 ? 2.786 -7.857 6.747 1.00 87.75 92 TRP A CA 1
ATOM 725 C C . TRP A 1 92 ? 1.965 -8.339 7.948 1.00 87.75 92 TRP A C 1
ATOM 727 O O . TRP A 1 92 ? 1.330 -7.546 8.643 1.00 87.75 92 TRP A O 1
ATOM 737 N N . GLY A 1 93 ? 1.975 -9.655 8.176 1.00 87.31 93 GLY A N 1
ATOM 738 C CA . GLY A 1 93 ? 1.236 -10.297 9.266 1.00 87.31 93 GLY A CA 1
ATOM 739 C C . GLY A 1 93 ? -0.284 -10.374 9.076 1.00 87.31 93 GLY A C 1
ATOM 740 O O . GLY A 1 93 ? -0.957 -10.947 9.929 1.00 87.31 93 GLY A O 1
ATOM 741 N N . ARG A 1 94 ? -0.832 -9.848 7.971 1.00 90.44 94 ARG A N 1
ATOM 742 C CA . ARG A 1 94 ? -2.276 -9.837 7.701 1.00 90.44 94 ARG A CA 1
ATOM 743 C C . ARG A 1 94 ? -2.692 -10.982 6.786 1.00 90.44 94 ARG A C 1
ATOM 745 O O . ARG A 1 94 ? -1.937 -11.398 5.908 1.00 90.44 94 ARG A O 1
ATOM 752 N N . ALA A 1 95 ? -3.910 -11.474 6.980 1.00 93.25 95 ALA A N 1
ATOM 753 C CA . ALA A 1 95 ? -4.551 -12.464 6.122 1.00 93.25 95 ALA A CA 1
ATOM 754 C C . ALA A 1 95 ? -5.726 -11.833 5.370 1.00 93.25 95 ALA A C 1
ATOM 756 O O . ALA A 1 95 ? -6.365 -10.915 5.878 1.00 93.25 95 ALA A O 1
ATOM 757 N N . PHE A 1 96 ? -6.018 -12.329 4.168 1.00 96.62 96 PHE A N 1
ATOM 758 C CA . PHE A 1 96 ? -7.240 -11.956 3.458 1.00 96.62 96 PHE A CA 1
ATOM 759 C C . PHE A 1 96 ? -8.467 -12.458 4.230 1.00 96.62 96 PHE A C 1
ATOM 761 O O . PHE A 1 96 ? -8.519 -13.636 4.591 1.00 96.62 96 PHE A O 1
ATOM 768 N N . ASP A 1 97 ? -9.443 -11.579 4.455 1.00 96.12 97 ASP A N 1
ATOM 769 C CA . ASP A 1 97 ? -10.709 -11.924 5.098 1.00 96.12 97 ASP A CA 1
ATOM 770 C C . ASP A 1 97 ? -11.865 -11.824 4.083 1.00 96.12 97 ASP A C 1
ATOM 772 O O . ASP A 1 97 ? -12.204 -10.717 3.639 1.00 96.12 97 ASP A O 1
ATOM 776 N N . PRO A 1 98 ? -12.486 -12.956 3.698 1.00 95.75 98 PRO A N 1
ATOM 777 C CA . PRO A 1 98 ? -13.590 -12.951 2.746 1.00 95.75 98 PRO A CA 1
ATOM 778 C C . PRO A 1 98 ? -14.853 -12.286 3.308 1.00 95.75 98 PRO A C 1
ATOM 780 O O . PRO A 1 98 ? -15.512 -11.559 2.579 1.00 95.75 98 PRO A O 1
ATOM 783 N N . ASN A 1 99 ? -15.161 -12.440 4.599 1.00 94.44 99 ASN A N 1
ATOM 784 C CA . ASN A 1 99 ? -16.378 -11.874 5.189 1.00 94.44 99 ASN A CA 1
ATOM 785 C C . ASN A 1 99 ? -16.289 -10.347 5.293 1.00 94.44 99 ASN A C 1
ATOM 787 O O . ASN A 1 99 ? -17.245 -9.639 4.980 1.00 94.44 99 ASN A O 1
ATOM 791 N N . ALA A 1 100 ? -15.136 -9.825 5.720 1.00 93.94 100 ALA A N 1
ATOM 792 C CA . ALA A 1 100 ? -14.896 -8.386 5.756 1.00 93.94 100 ALA A CA 1
ATOM 793 C C . ALA A 1 100 ? -14.821 -7.790 4.341 1.00 93.94 100 ALA A C 1
ATOM 795 O O . ALA A 1 100 ? -15.216 -6.645 4.140 1.00 93.94 100 ALA A O 1
ATOM 796 N N . THR A 1 101 ? -14.364 -8.570 3.356 1.00 97.56 101 THR A N 1
ATOM 797 C CA . THR A 1 101 ? -14.406 -8.171 1.943 1.00 97.56 101 THR A CA 1
ATOM 798 C C . THR A 1 101 ? -15.840 -8.113 1.417 1.00 97.56 101 THR A C 1
ATOM 800 O O . THR A 1 101 ? -16.211 -7.120 0.799 1.00 97.56 101 THR A O 1
ATOM 803 N N . ASP A 1 102 ? -16.670 -9.116 1.709 1.00 96.69 102 ASP A N 1
ATOM 804 C CA . ASP A 1 102 ? -18.084 -9.137 1.316 1.00 96.69 102 ASP A CA 1
ATOM 805 C C . ASP A 1 102 ? -18.858 -7.966 1.944 1.00 96.69 102 ASP A C 1
ATOM 807 O O . ASP A 1 102 ? -19.716 -7.358 1.301 1.00 96.69 102 ASP A O 1
ATOM 811 N N . ALA A 1 103 ? -18.501 -7.576 3.173 1.00 95.56 103 ALA A N 1
ATOM 812 C CA . ALA A 1 103 ? -19.085 -6.427 3.861 1.00 95.56 103 ALA A CA 1
ATOM 813 C C . ALA A 1 103 ? -18.814 -5.077 3.172 1.00 95.56 103 ALA A C 1
ATOM 815 O O . ALA A 1 103 ? -19.527 -4.117 3.461 1.00 95.56 103 ALA A O 1
ATOM 816 N N . LEU A 1 104 ? -17.832 -4.993 2.263 1.00 97.31 104 LEU A N 1
ATOM 817 C CA . LEU A 1 104 ? -17.570 -3.795 1.456 1.00 97.31 104 LEU A CA 1
ATOM 818 C C . LEU A 1 104 ? -18.589 -3.595 0.333 1.00 97.31 104 LEU A C 1
ATOM 820 O O . LEU A 1 104 ? -18.659 -2.492 -0.203 1.00 97.31 104 LEU A O 1
ATOM 824 N N . ASN A 1 105 ? -19.352 -4.633 -0.033 1.00 96.62 105 ASN A N 1
ATOM 825 C CA . ASN A 1 105 ? -20.358 -4.579 -1.095 1.00 96.62 105 ASN A CA 1
ATOM 826 C C . ASN A 1 105 ? -19.816 -3.941 -2.396 1.00 96.62 105 ASN A C 1
ATOM 828 O O . ASN A 1 105 ? -20.395 -2.994 -2.932 1.00 96.62 105 ASN A O 1
ATOM 832 N N . LEU A 1 106 ? -18.653 -4.421 -2.859 1.00 97.44 106 LEU A N 1
ATOM 833 C CA . LEU A 1 106 ? -17.962 -3.871 -4.029 1.00 97.44 106 LEU A CA 1
ATOM 834 C C . LEU A 1 106 ? -18.825 -4.004 -5.292 1.00 97.44 106 LEU A C 1
ATOM 836 O O . LEU A 1 106 ? -19.377 -5.071 -5.562 1.00 97.44 106 LEU A O 1
ATOM 840 N N . SER A 1 107 ? -18.905 -2.932 -6.084 1.00 96.94 107 SER A N 1
ATOM 841 C CA . SER A 1 107 ? -19.552 -2.962 -7.398 1.00 96.94 107 SER A CA 1
ATOM 842 C C . SER A 1 107 ? -18.709 -3.724 -8.426 1.00 96.94 107 SER A C 1
ATOM 844 O O . SER A 1 107 ? -17.527 -4.007 -8.215 1.00 96.94 107 SER A O 1
ATOM 846 N N . ASP A 1 108 ? -19.291 -3.992 -9.597 1.00 96.38 108 ASP A N 1
ATOM 847 C CA . ASP A 1 108 ? -18.566 -4.623 -10.702 1.00 96.38 108 ASP A CA 1
ATOM 848 C C . ASP A 1 108 ? -17.407 -3.770 -11.243 1.00 96.38 108 ASP A C 1
ATOM 850 O O . ASP A 1 108 ? -16.501 -4.325 -11.860 1.00 96.38 108 ASP A O 1
ATOM 854 N N . GLU A 1 109 ? -17.361 -2.471 -10.948 1.00 97.56 109 GLU A N 1
ATOM 855 C CA . GLU A 1 109 ? -16.299 -1.548 -11.376 1.00 97.56 109 GLU A CA 1
ATOM 856 C C . GLU A 1 109 ? -15.109 -1.511 -10.403 1.00 97.56 109 GLU A C 1
ATOM 858 O O . GLU A 1 109 ? -14.022 -1.059 -10.761 1.00 97.56 109 GLU A O 1
ATOM 863 N N . VAL A 1 110 ? -15.278 -2.002 -9.171 1.00 98.56 110 VAL A N 1
ATOM 864 C CA . VAL A 1 110 ? -14.254 -1.947 -8.118 1.00 98.56 110 VAL A CA 1
ATOM 865 C C . VAL A 1 110 ? -13.730 -3.347 -7.824 1.00 98.56 110 VAL A C 1
ATOM 867 O O . VAL A 1 110 ? -14.461 -4.338 -7.817 1.00 98.56 110 VAL A O 1
ATOM 870 N N . ARG A 1 111 ? -12.425 -3.465 -7.588 1.00 98.25 111 ARG A N 1
ATOM 871 C CA . ARG A 1 111 ? -11.806 -4.698 -7.097 1.00 98.25 111 ARG A CA 1
ATOM 872 C C . ARG A 1 111 ? -10.961 -4.390 -5.873 1.00 98.25 111 ARG A C 1
ATOM 874 O O . ARG A 1 111 ? -10.450 -3.285 -5.719 1.00 98.25 111 ARG A O 1
ATOM 881 N N . GLY A 1 112 ? -10.839 -5.373 -4.992 1.00 97.81 112 GLY A N 1
ATOM 882 C CA . GLY A 1 112 ? -10.109 -5.192 -3.757 1.00 97.81 112 GLY A CA 1
ATOM 883 C C . GLY A 1 112 ? -10.352 -6.286 -2.738 1.00 97.81 112 GLY A C 1
ATOM 884 O O . GLY A 1 112 ? -10.839 -7.365 -3.078 1.00 97.81 112 GLY A O 1
ATOM 885 N N . GLY A 1 113 ? -9.988 -5.999 -1.495 1.00 98.00 113 GLY A N 1
ATOM 886 C CA . GLY A 1 113 ? -10.199 -6.896 -0.369 1.00 98.00 113 GLY A CA 1
ATOM 887 C C . GLY A 1 113 ? -9.874 -6.261 0.975 1.00 98.00 113 GLY A C 1
ATOM 888 O O . GLY A 1 113 ? -9.190 -5.238 1.045 1.00 98.00 113 GLY A O 1
ATOM 889 N N . ALA A 1 114 ? -10.359 -6.899 2.034 1.00 98.00 114 ALA A N 1
ATOM 890 C CA . ALA A 1 114 ? -10.014 -6.618 3.417 1.00 98.00 114 ALA A CA 1
ATOM 891 C C . ALA A 1 114 ? -8.920 -7.583 3.900 1.00 98.00 114 ALA A C 1
ATOM 893 O O . ALA A 1 114 ? -8.977 -8.791 3.655 1.00 98.00 114 ALA A O 1
ATOM 894 N N . PHE A 1 115 ? -7.924 -7.040 4.595 1.00 96.94 115 PHE A N 1
ATOM 895 C CA . PHE A 1 115 ? -6.771 -7.769 5.109 1.00 96.94 115 PHE A CA 1
ATOM 896 C C . PHE A 1 115 ? -6.625 -7.498 6.600 1.00 96.94 115 PHE A C 1
ATOM 898 O O . PHE A 1 115 ? -6.397 -6.356 7.001 1.00 96.94 115 PHE A O 1
ATOM 905 N N . ILE A 1 116 ? -6.743 -8.542 7.416 1.00 89.19 116 ILE A N 1
ATOM 906 C CA . ILE A 1 116 ? -6.846 -8.427 8.871 1.00 89.19 116 ILE A CA 1
ATOM 907 C C . ILE A 1 116 ? -5.600 -8.993 9.538 1.00 89.19 116 ILE A C 1
ATOM 909 O O . ILE A 1 116 ? -5.140 -10.090 9.214 1.00 89.19 116 ILE A O 1
ATOM 913 N N . ASP A 1 117 ? -5.062 -8.249 10.499 1.00 84.31 117 ASP A N 1
ATOM 914 C CA . ASP A 1 117 ? -4.110 -8.779 11.466 1.00 84.31 117 ASP A CA 1
ATOM 915 C C . ASP A 1 117 ? -4.869 -9.675 12.453 1.00 84.31 117 ASP A C 1
ATOM 917 O O . ASP A 1 117 ? -5.620 -9.195 13.300 1.00 84.31 117 ASP A O 1
ATOM 921 N N . MET A 1 118 ? -4.677 -10.990 12.352 1.00 69.88 118 MET A N 1
ATOM 922 C CA . MET A 1 118 ? -5.409 -11.969 13.167 1.00 69.88 118 MET A CA 1
ATOM 923 C C . MET A 1 118 ? -5.074 -11.893 14.668 1.00 69.88 118 MET A C 1
ATOM 925 O O . MET A 1 118 ? -5.771 -12.506 15.474 1.00 69.88 118 MET A O 1
ATOM 929 N N . GLN A 1 119 ? -4.012 -11.181 15.056 1.00 62.38 119 GLN A N 1
ATOM 930 C CA . GLN A 1 119 ? -3.610 -11.003 16.452 1.00 62.38 119 GLN A CA 1
ATOM 931 C C . GLN A 1 119 ? -4.140 -9.690 17.034 1.00 62.38 119 GLN A C 1
ATOM 933 O O . GLN A 1 119 ? -4.546 -9.657 18.194 1.00 62.38 119 GLN A O 1
ATOM 938 N N . MET A 1 120 ? -4.134 -8.614 16.242 1.00 59.69 120 MET A N 1
ATOM 939 C CA . MET A 1 120 ? -4.511 -7.269 16.696 1.00 59.69 120 MET A CA 1
ATOM 940 C C . MET A 1 120 ? -5.918 -6.829 16.269 1.00 59.69 120 MET A C 1
ATOM 942 O O . MET A 1 120 ? -6.432 -5.848 16.801 1.00 59.69 120 MET A O 1
ATOM 946 N N . GLY A 1 121 ? -6.540 -7.521 15.312 1.00 67.19 121 GLY A N 1
ATOM 947 C CA . GLY A 1 121 ? -7.833 -7.152 14.725 1.00 67.19 121 GLY A CA 1
ATOM 948 C C . GLY A 1 121 ? -7.785 -5.926 13.805 1.00 67.19 121 GLY A C 1
ATOM 949 O O . GLY A 1 121 ? -8.829 -5.446 13.368 1.00 67.19 121 GLY A O 1
ATOM 950 N N . ASP A 1 122 ? -6.594 -5.399 13.505 1.00 78.56 122 ASP A N 1
ATOM 951 C CA . ASP A 1 122 ? -6.423 -4.234 12.636 1.00 78.56 122 ASP A CA 1
ATOM 952 C C . ASP A 1 122 ? -6.648 -4.607 11.167 1.00 78.56 122 ASP A C 1
ATOM 954 O O . ASP A 1 122 ? -6.073 -5.580 10.677 1.00 78.56 122 ASP A O 1
ATOM 958 N N . THR A 1 123 ? -7.457 -3.822 10.456 1.00 88.38 123 THR A N 1
ATOM 959 C CA . THR A 1 123 ? -7.861 -4.120 9.075 1.00 88.38 123 THR A CA 1
ATOM 960 C C . THR A 1 123 ? -7.351 -3.059 8.110 1.00 88.38 123 THR A C 1
ATOM 962 O O . THR A 1 123 ? -7.585 -1.867 8.306 1.00 88.38 123 THR A O 1
ATOM 965 N N . ILE A 1 124 ? -6.699 -3.508 7.039 1.00 96.50 124 ILE A N 1
ATOM 966 C CA . ILE A 1 124 ? -6.354 -2.692 5.875 1.00 96.50 124 ILE A CA 1
ATOM 967 C C . ILE A 1 124 ? -7.224 -3.132 4.706 1.00 96.50 124 ILE A C 1
ATOM 969 O O . ILE A 1 124 ? -7.297 -4.316 4.384 1.00 96.50 124 ILE A O 1
ATOM 973 N N . TYR A 1 125 ? -7.868 -2.175 4.053 1.00 98.38 125 TYR A N 1
ATOM 974 C CA . TYR A 1 125 ? -8.620 -2.395 2.826 1.00 98.38 125 TYR A CA 1
ATOM 975 C C . TYR A 1 125 ? -7.760 -1.977 1.644 1.00 98.38 125 TYR A C 1
ATOM 977 O O . TYR A 1 125 ? -7.170 -0.902 1.667 1.00 98.38 125 TYR A O 1
ATOM 985 N N . VAL A 1 126 ? -7.685 -2.806 0.610 1.00 98.69 126 VAL A N 1
ATOM 986 C CA . VAL A 1 126 ? -6.960 -2.467 -0.619 1.00 98.69 126 VAL A CA 1
ATOM 987 C C . VAL A 1 126 ? -7.944 -2.450 -1.767 1.00 98.69 126 VAL A C 1
ATOM 989 O O . VAL A 1 126 ? -8.540 -3.488 -2.040 1.00 98.69 126 VAL A O 1
ATOM 992 N N . LEU A 1 127 ? -8.132 -1.299 -2.415 1.00 98.75 127 LEU A N 1
ATOM 993 C CA . LEU A 1 127 ? -9.164 -1.088 -3.438 1.00 98.75 127 LEU A CA 1
ATOM 994 C C . LEU A 1 127 ? -8.595 -0.377 -4.671 1.00 98.75 127 LEU A C 1
ATOM 996 O O . LEU A 1 127 ? -7.698 0.455 -4.549 1.00 98.75 127 LEU A O 1
ATOM 1000 N N . TRP A 1 128 ? -9.136 -0.688 -5.847 1.00 98.81 128 TRP A N 1
ATOM 1001 C CA . TRP A 1 128 ? -8.859 0.002 -7.111 1.00 98.81 128 TRP A CA 1
ATOM 1002 C C . TRP A 1 128 ? -10.035 -0.131 -8.087 1.00 98.81 128 TRP A C 1
ATOM 1004 O O . TRP A 1 128 ? -10.868 -1.032 -7.960 1.00 98.81 128 TRP A O 1
ATOM 1014 N N . ALA A 1 129 ? -10.086 0.752 -9.082 1.00 98.69 129 ALA A N 1
ATOM 1015 C CA . ALA A 1 129 ? -11.003 0.655 -10.213 1.00 98.69 129 ALA A CA 1
ATOM 1016 C C . ALA A 1 129 ? -10.503 -0.398 -11.216 1.00 98.69 129 ALA A C 1
ATOM 1018 O O . ALA A 1 129 ? -9.312 -0.448 -11.536 1.00 98.69 129 ALA A O 1
ATOM 1019 N N . LYS A 1 130 ? -11.392 -1.256 -11.720 1.00 97.94 130 LYS A N 1
ATOM 1020 C CA . LYS A 1 130 ? -11.038 -2.263 -12.726 1.00 97.94 130 LYS A CA 1
ATOM 1021 C C . LYS A 1 130 ? -10.721 -1.586 -14.057 1.00 97.94 130 LYS A C 1
ATOM 1023 O O . LYS A 1 130 ? -11.418 -0.679 -14.493 1.00 97.94 130 LYS A O 1
ATOM 1028 N N . THR A 1 131 ? -9.664 -2.061 -14.700 1.00 96.12 131 THR A N 1
ATOM 1029 C CA . THR A 1 131 ? -9.305 -1.672 -16.061 1.00 96.12 131 THR A CA 1
ATOM 1030 C C . THR A 1 131 ? -10.085 -2.536 -17.049 1.00 96.12 131 THR A C 1
ATOM 1032 O O . THR A 1 131 ? -10.249 -3.738 -16.831 1.00 96.12 131 THR A O 1
ATOM 1035 N N . GLU A 1 132 ? -10.581 -1.926 -18.126 1.00 94.06 132 GLU A N 1
ATOM 1036 C CA . GLU A 1 132 ? -11.364 -2.617 -19.170 1.00 94.06 132 GLU A CA 1
ATOM 1037 C C . GLU A 1 132 ? -10.739 -2.504 -20.564 1.00 94.06 132 GLU A C 1
ATOM 1039 O O . GLU A 1 132 ? -11.128 -3.216 -21.489 1.00 94.06 132 GLU A O 1
ATOM 1044 N N . MET A 1 133 ? -9.762 -1.610 -20.721 1.00 93.81 133 MET A N 1
ATOM 1045 C CA . MET A 1 133 ? -9.065 -1.388 -21.978 1.00 93.81 133 MET A CA 1
ATOM 1046 C C . MET A 1 133 ? -7.764 -2.184 -21.995 1.00 93.81 133 MET A C 1
ATOM 1048 O O . MET A 1 133 ? -6.976 -2.125 -21.051 1.00 93.81 133 MET A O 1
ATOM 1052 N N . ASP A 1 134 ? -7.544 -2.915 -23.085 1.00 92.69 134 ASP A N 1
ATOM 1053 C CA . ASP A 1 134 ? -6.299 -3.644 -23.291 1.00 92.69 134 ASP A CA 1
ATOM 1054 C C . ASP A 1 134 ? -5.094 -2.692 -23.287 1.00 92.69 134 ASP A C 1
ATOM 1056 O O . ASP A 1 134 ? -5.188 -1.540 -23.714 1.00 92.69 134 ASP A O 1
ATOM 1060 N N . GLN A 1 135 ? -3.971 -3.181 -22.766 1.00 92.69 135 GLN A N 1
ATOM 1061 C CA . GLN A 1 135 ? -2.713 -2.439 -22.633 1.00 92.69 135 GLN A CA 1
ATOM 1062 C C . GLN A 1 135 ? -2.815 -1.077 -21.921 1.00 92.69 135 GLN A C 1
ATOM 1064 O O . GLN A 1 135 ? -1.980 -0.197 -22.131 1.00 92.69 135 GLN A O 1
ATOM 1069 N N . SER A 1 136 ? -3.814 -0.894 -21.056 1.00 94.94 136 SER A N 1
ATOM 1070 C CA . SER A 1 136 ? -4.048 0.365 -20.355 1.00 94.94 136 SER A CA 1
ATOM 1071 C C . SER A 1 136 ? -4.368 0.142 -18.882 1.00 94.94 136 SER A C 1
ATOM 1073 O O . SER A 1 136 ? -5.206 -0.679 -18.514 1.00 94.94 136 SER A O 1
ATOM 1075 N N . GLU A 1 137 ? -3.726 0.936 -18.028 1.00 96.88 137 GLU A N 1
ATOM 1076 C CA . GLU A 1 137 ? -4.052 1.025 -16.602 1.00 96.88 137 GLU A CA 1
ATOM 1077 C C . GLU A 1 137 ? -5.053 2.158 -16.302 1.00 96.88 137 GLU A C 1
ATOM 1079 O O . GLU A 1 137 ? -5.395 2.408 -15.144 1.00 96.88 137 GLU A O 1
ATOM 1084 N N . SER A 1 138 ? -5.563 2.831 -17.342 1.00 96.50 138 SER A N 1
ATOM 1085 C CA . SER A 1 138 ? -6.566 3.883 -17.196 1.00 96.50 138 SER A CA 1
ATOM 1086 C C . SER A 1 138 ? -7.898 3.293 -16.737 1.00 96.50 138 SER A C 1
ATOM 1088 O O . SER A 1 138 ? -8.536 2.510 -17.442 1.00 96.50 138 SER A O 1
ATOM 1090 N N . ALA A 1 139 ? -8.313 3.683 -15.537 1.00 97.69 139 ALA A N 1
ATOM 1091 C CA . ALA A 1 139 ? -9.588 3.321 -14.943 1.00 97.69 139 ALA A CA 1
ATOM 1092 C C . ALA A 1 139 ? -9.993 4.378 -13.918 1.00 97.69 139 ALA A C 1
ATOM 1094 O O . ALA A 1 139 ? -9.136 5.024 -13.306 1.00 97.69 139 ALA A O 1
ATOM 1095 N N . SER A 1 140 ? -11.294 4.520 -13.698 1.00 97.94 140 SER A N 1
ATOM 1096 C CA . SER A 1 140 ? -11.846 5.335 -12.624 1.00 97.94 140 SER A CA 1
ATOM 1097 C C . SER A 1 140 ? -13.127 4.706 -12.093 1.00 97.94 140 SER A C 1
ATOM 1099 O O . SER A 1 140 ? -13.882 4.086 -12.833 1.00 97.94 140 SER A O 1
ATOM 1101 N N . ALA A 1 141 ? -13.352 4.851 -10.793 1.00 98.38 141 ALA A N 1
ATOM 1102 C CA . ALA A 1 141 ? -14.589 4.454 -10.131 1.00 98.38 141 ALA A CA 1
ATOM 1103 C C . ALA A 1 141 ? -14.802 5.339 -8.899 1.00 98.38 141 ALA A C 1
ATOM 1105 O O . ALA A 1 141 ? -13.853 5.936 -8.384 1.00 98.38 141 ALA A O 1
ATOM 1106 N N . SER A 1 142 ? -16.038 5.412 -8.410 1.00 97.69 142 SER A N 1
ATOM 1107 C CA . SER A 1 142 ? -16.340 6.019 -7.113 1.00 97.69 142 SER A CA 1
ATOM 1108 C C . SER A 1 142 ? -16.759 4.932 -6.133 1.00 97.69 142 SER A C 1
ATOM 1110 O O . SER A 1 142 ? -17.571 4.071 -6.470 1.00 97.69 142 SER A O 1
ATOM 1112 N N . PHE A 1 143 ? -16.194 4.958 -4.930 1.00 98.19 143 PHE A N 1
ATOM 1113 C CA . PHE A 1 143 ? -16.491 3.991 -3.883 1.00 98.19 143 PHE A CA 1
ATOM 1114 C C . PHE A 1 143 ? -16.855 4.693 -2.577 1.00 98.19 143 PHE A C 1
ATOM 1116 O O . PHE A 1 143 ? -16.184 5.635 -2.162 1.00 98.19 143 PHE A O 1
ATOM 1123 N N . SER A 1 144 ? -17.888 4.190 -1.908 1.00 97.69 144 SER A N 1
ATOM 1124 C CA . SER A 1 144 ? -18.247 4.594 -0.550 1.00 97.69 144 SER A CA 1
ATOM 1125 C C . SER A 1 144 ? -18.169 3.382 0.361 1.00 97.69 144 SER A C 1
ATOM 1127 O O . SER A 1 144 ? -18.746 2.339 0.047 1.00 97.69 144 SER A O 1
ATOM 1129 N N . PHE A 1 145 ? -17.491 3.517 1.498 1.00 96.94 145 PHE A N 1
ATOM 1130 C CA . PHE A 1 145 ? -17.498 2.479 2.519 1.00 96.94 145 PHE A CA 1
ATOM 1131 C C . PHE A 1 145 ? -18.923 2.294 3.058 1.00 96.94 145 PHE A C 1
ATOM 1133 O O . PHE A 1 145 ? -19.556 3.273 3.459 1.00 96.94 145 PHE A O 1
ATOM 1140 N N . PRO A 1 146 ? -19.442 1.055 3.103 1.00 95.38 146 PRO A N 1
ATOM 1141 C CA . PRO A 1 146 ? -20.777 0.796 3.624 1.00 95.38 146 PRO A CA 1
ATOM 1142 C C . PRO A 1 146 ? -20.977 1.299 5.061 1.00 95.38 146 PRO A C 1
ATOM 1144 O O . PRO A 1 146 ? -20.116 1.144 5.930 1.00 95.38 146 PRO A O 1
ATOM 1147 N N . SER A 1 147 ? -22.147 1.883 5.333 1.00 88.25 147 SER A N 1
ATOM 1148 C CA . SER A 1 147 ? -22.449 2.536 6.617 1.00 88.25 147 SER A CA 1
ATOM 1149 C C . SER A 1 147 ? -22.441 1.585 7.818 1.00 88.25 147 SER A C 1
ATOM 1151 O O . SER A 1 147 ? -22.191 2.017 8.940 1.00 88.25 147 SER A O 1
ATOM 1153 N N . ASN A 1 148 ? -22.642 0.282 7.599 1.00 85.12 148 ASN A N 1
ATOM 1154 C CA . ASN A 1 148 ? -22.525 -0.757 8.627 1.00 85.12 148 ASN A CA 1
ATOM 1155 C C . ASN A 1 148 ? -21.102 -0.888 9.207 1.00 85.12 148 ASN A C 1
ATOM 1157 O O . ASN A 1 148 ? -20.957 -1.435 10.299 1.00 85.12 148 ASN A O 1
ATOM 1161 N N . LEU A 1 149 ? -20.072 -0.382 8.519 1.00 86.25 149 LEU A N 1
ATOM 1162 C CA . LEU A 1 149 ? -18.699 -0.322 9.031 1.00 86.25 149 LEU A CA 1
ATOM 1163 C C . LEU A 1 149 ? -18.490 0.830 10.030 1.00 86.25 149 LEU A C 1
ATOM 1165 O O . LEU A 1 149 ? -17.498 0.836 10.756 1.00 86.25 149 LEU A O 1
ATOM 1169 N N . ASN A 1 150 ? -19.439 1.770 10.116 1.00 85.06 150 ASN A N 1
ATOM 1170 C CA . ASN A 1 150 ? -19.451 2.896 11.057 1.00 85.06 150 ASN A CA 1
ATOM 1171 C C . ASN A 1 150 ? -18.190 3.780 11.013 1.00 85.06 150 ASN A C 1
ATOM 1173 O O . ASN A 1 150 ? -17.806 4.371 12.026 1.00 85.06 150 ASN A O 1
ATOM 1177 N N . PHE A 1 151 ? -17.531 3.881 9.855 1.00 85.12 151 PHE A N 1
ATOM 1178 C CA . PHE A 1 151 ? -16.392 4.780 9.693 1.00 85.12 151 PHE A CA 1
ATOM 1179 C C . PHE A 1 151 ? -16.857 6.239 9.698 1.00 85.12 151 PHE A C 1
ATOM 1181 O O . PHE A 1 151 ? -17.809 6.597 9.011 1.00 85.12 151 PHE A O 1
ATOM 1188 N N . THR A 1 152 ? -16.182 7.084 10.471 1.00 83.12 152 THR A N 1
ATOM 1189 C CA . THR A 1 152 ? -16.323 8.544 10.427 1.00 83.12 152 THR A CA 1
ATOM 1190 C C . THR A 1 152 ? -15.356 9.161 9.432 1.00 83.12 152 THR A C 1
ATOM 1192 O O . THR A 1 152 ? -15.719 10.089 8.711 1.00 83.12 152 THR A O 1
ATOM 1195 N N . THR A 1 153 ? -14.136 8.633 9.365 1.00 82.69 153 THR A N 1
ATOM 1196 C CA . THR A 1 153 ? -13.126 8.986 8.367 1.00 82.69 153 THR A CA 1
ATOM 1197 C C . THR A 1 153 ? -12.388 7.739 7.906 1.00 82.69 153 THR A C 1
ATOM 1199 O O . THR A 1 153 ? -12.456 6.679 8.535 1.00 82.69 153 THR A O 1
ATOM 1202 N N . VAL A 1 154 ? -11.675 7.862 6.791 1.00 87.50 154 VAL A N 1
ATOM 1203 C CA . VAL A 1 154 ? -10.744 6.834 6.332 1.00 87.50 154 VAL A CA 1
ATOM 1204 C C . VAL A 1 154 ? -9.376 7.449 6.073 1.00 87.50 154 VAL A C 1
ATOM 1206 O O . VAL A 1 154 ? -9.257 8.513 5.466 1.00 87.50 154 VAL A O 1
ATOM 1209 N N . GLU A 1 155 ? -8.331 6.779 6.539 1.00 92.38 155 GLU A N 1
ATOM 1210 C CA . GLU A 1 155 ? -6.958 7.078 6.150 1.00 92.38 155 GLU A CA 1
ATOM 1211 C C . GLU A 1 155 ? -6.681 6.416 4.803 1.00 92.38 155 GLU A C 1
ATOM 1213 O O . GLU A 1 155 ? -6.868 5.209 4.679 1.00 92.38 155 GLU A O 1
ATOM 1218 N N . LYS A 1 156 ? -6.200 7.176 3.820 1.00 94.81 156 LYS A N 1
ATOM 1219 C CA . LYS A 1 156 ? -5.722 6.694 2.522 1.00 94.81 156 LYS A CA 1
ATOM 1220 C C . LYS A 1 156 ? -4.199 6.776 2.466 1.00 94.81 156 LYS A C 1
ATOM 1222 O O . LYS A 1 156 ? -3.622 7.816 2.783 1.00 94.81 156 LYS A O 1
ATOM 1227 N N . ARG A 1 157 ? -3.569 5.706 1.986 1.00 96.88 157 ARG A N 1
ATOM 1228 C CA . ARG A 1 157 ? -2.149 5.645 1.623 1.00 96.88 157 ARG A CA 1
ATOM 1229 C C . ARG A 1 157 ? -2.016 5.227 0.164 1.00 96.88 157 ARG A C 1
ATOM 1231 O O . ARG A 1 157 ? -2.670 4.283 -0.285 1.00 96.88 157 ARG A O 1
ATOM 1238 N N . GLU A 1 158 ? -1.171 5.947 -0.557 1.00 98.06 158 GLU A N 1
ATOM 1239 C CA . GLU A 1 158 ? -0.852 5.679 -1.958 1.00 98.06 158 GLU A CA 1
ATOM 1240 C C . GLU A 1 158 ? 0.147 4.517 -2.084 1.00 98.06 158 GLU A C 1
ATOM 1242 O O . GLU A 1 158 ? 0.795 4.103 -1.118 1.00 98.06 158 GLU A O 1
ATOM 1247 N N . TRP A 1 159 ? 0.317 4.004 -3.302 1.00 98.06 159 TRP A N 1
ATOM 1248 C CA . TRP A 1 159 ? 1.266 2.929 -3.619 1.00 98.06 159 TRP A CA 1
ATOM 1249 C C . TRP A 1 159 ? 2.721 3.243 -3.222 1.00 98.06 159 TRP A C 1
ATOM 1251 O O . TRP A 1 159 ? 3.508 2.327 -2.975 1.00 98.06 159 TRP A O 1
ATOM 1261 N N . ASN A 1 160 ? 3.088 4.524 -3.138 1.00 97.25 160 ASN A N 1
ATOM 1262 C CA . ASN A 1 160 ? 4.425 5.010 -2.793 1.00 97.25 160 ASN A CA 1
ATOM 1263 C C . ASN A 1 160 ? 4.583 5.435 -1.323 1.00 97.25 160 ASN A C 1
ATOM 1265 O O . ASN A 1 160 ? 5.622 5.988 -0.967 1.00 97.25 160 ASN A O 1
ATOM 1269 N N . HIS A 1 161 ? 3.616 5.129 -0.451 1.00 93.31 161 HIS A N 1
ATOM 1270 C CA . HIS A 1 161 ? 3.673 5.491 0.970 1.00 93.31 161 HIS A CA 1
ATOM 1271 C C . HIS A 1 161 ? 4.984 5.071 1.661 1.00 93.31 161 HIS A C 1
ATOM 1273 O O . HIS A 1 161 ? 5.502 5.810 2.487 1.00 93.31 161 HIS A O 1
ATOM 1279 N N . SER A 1 162 ? 5.599 3.946 1.277 1.00 92.19 162 SER A N 1
ATOM 1280 C CA . SER A 1 162 ? 6.879 3.514 1.864 1.00 92.19 162 SER A CA 1
ATOM 1281 C C . SER A 1 162 ? 8.070 4.460 1.657 1.00 92.19 162 SER A C 1
ATOM 1283 O O . SER A 1 162 ? 9.104 4.279 2.312 1.00 92.19 162 SER A O 1
ATOM 1285 N N . VAL A 1 163 ? 7.953 5.425 0.739 1.00 88.19 163 VAL A N 1
ATOM 1286 C CA . VAL A 1 163 ? 8.959 6.467 0.495 1.00 88.19 163 VAL A CA 1
ATOM 1287 C C . VAL A 1 163 ? 8.450 7.874 0.796 1.00 88.19 163 VAL A C 1
ATOM 1289 O O . VAL A 1 163 ? 9.264 8.719 1.152 1.00 88.19 163 VAL A O 1
ATOM 1292 N N . THR A 1 164 ? 7.145 8.135 0.668 1.00 89.06 164 THR A N 1
ATOM 1293 C CA . THR A 1 164 ? 6.563 9.462 0.935 1.00 89.06 164 THR A CA 1
ATOM 1294 C C . THR A 1 164 ? 6.126 9.647 2.384 1.00 89.06 164 THR A C 1
ATOM 1296 O O . THR A 1 164 ? 6.064 10.775 2.853 1.00 89.06 164 THR A O 1
ATOM 1299 N N . ASP A 1 165 ? 5.801 8.551 3.077 1.00 82.12 165 ASP A N 1
ATOM 1300 C CA . ASP A 1 165 ? 5.145 8.523 4.392 1.00 82.12 165 ASP A CA 1
ATOM 1301 C C . ASP A 1 165 ? 3.802 9.288 4.437 1.00 82.12 165 ASP A C 1
ATOM 1303 O O . ASP A 1 165 ? 3.226 9.544 5.492 1.00 82.12 165 ASP A O 1
ATOM 1307 N N . GLU A 1 166 ? 3.248 9.629 3.269 1.00 79.88 166 GLU A N 1
ATOM 1308 C CA . GLU A 1 166 ? 2.041 10.444 3.172 1.00 79.88 166 GLU A CA 1
ATOM 1309 C C . GLU A 1 166 ? 0.790 9.640 3.536 1.00 79.88 166 GLU A C 1
ATOM 1311 O O . GLU A 1 166 ? 0.593 8.501 3.094 1.00 79.88 166 GLU A O 1
ATOM 1316 N N . VAL A 1 167 ? -0.091 10.274 4.311 1.00 85.50 167 VAL A N 1
ATOM 1317 C CA . VAL A 1 167 ? -1.416 9.767 4.674 1.00 85.50 167 VAL A CA 1
ATOM 1318 C C . VAL A 1 167 ? -2.433 10.874 4.429 1.00 85.50 167 VAL A C 1
ATOM 1320 O O . VAL A 1 167 ? -2.287 11.985 4.931 1.00 85.50 167 VAL A O 1
ATOM 1323 N N . THR A 1 168 ? -3.484 10.581 3.668 1.00 82.75 168 THR A N 1
ATOM 1324 C CA . THR A 1 168 ? -4.598 11.515 3.446 1.00 82.75 168 THR A CA 1
ATOM 1325 C C . THR A 1 168 ? -5.813 11.070 4.245 1.00 82.75 168 THR A C 1
ATOM 1327 O O . THR A 1 168 ? -6.180 9.901 4.194 1.00 82.75 168 THR A O 1
ATOM 1330 N N . ILE A 1 169 ? -6.480 11.990 4.938 1.00 84.50 169 ILE A N 1
ATOM 1331 C CA . ILE A 1 169 ? -7.762 11.709 5.592 1.00 84.50 169 ILE A CA 1
ATOM 1332 C C . ILE A 1 169 ? -8.894 12.072 4.638 1.00 84.50 169 ILE A C 1
ATOM 1334 O O . ILE A 1 169 ? -8.948 13.194 4.135 1.00 84.50 169 ILE A O 1
ATOM 1338 N N . LEU A 1 170 ? -9.795 11.126 4.393 1.00 85.06 170 LEU A N 1
ATOM 1339 C CA . LEU A 1 170 ? -10.941 11.296 3.509 1.00 85.06 170 LEU A CA 1
ATOM 1340 C C . LEU A 1 170 ? -12.250 11.036 4.253 1.00 85.06 170 LEU A C 1
ATOM 1342 O O . LEU A 1 170 ? -12.298 10.329 5.266 1.00 85.06 170 LEU A O 1
ATOM 1346 N N . ASN A 1 171 ? -13.327 11.597 3.708 1.00 89.50 171 ASN A N 1
ATOM 1347 C CA . ASN A 1 171 ? -14.666 11.137 4.033 1.00 89.50 171 ASN A CA 1
ATOM 1348 C C . ASN A 1 171 ? -14.846 9.694 3.496 1.00 89.50 171 ASN A C 1
ATOM 1350 O O . ASN A 1 171 ? -14.293 9.385 2.437 1.00 89.50 171 ASN A O 1
ATOM 1354 N N . PRO A 1 172 ? -15.570 8.806 4.204 1.00 91.62 172 PRO A N 1
ATOM 1355 C CA . PRO A 1 172 ? -15.775 7.426 3.760 1.00 91.62 172 PRO A CA 1
ATOM 1356 C C . PRO A 1 172 ? -16.619 7.288 2.483 1.00 91.62 172 PRO A C 1
ATOM 1358 O O . PRO A 1 172 ? -16.654 6.197 1.919 1.00 91.62 172 PRO A O 1
ATOM 1361 N N . ASP A 1 173 ? -17.281 8.356 2.029 1.00 93.00 173 ASP A N 1
ATOM 1362 C CA . ASP A 1 173 ? -18.158 8.374 0.862 1.00 93.00 173 ASP A CA 1
ATOM 1363 C C . ASP A 1 173 ? -17.495 8.998 -0.377 1.00 93.00 173 ASP A C 1
ATOM 1365 O O . ASP A 1 173 ? -16.703 9.938 -0.293 1.00 93.00 173 ASP A O 1
ATOM 1369 N N . ASN A 1 174 ? -17.909 8.525 -1.556 1.00 94.19 174 ASN A N 1
ATOM 1370 C CA . ASN A 1 174 ? -17.557 9.058 -2.876 1.00 94.19 174 ASN A CA 1
ATOM 1371 C C . ASN A 1 174 ? -16.042 9.165 -3.132 1.00 94.19 174 ASN A C 1
ATOM 1373 O O . ASN A 1 174 ? -15.572 10.074 -3.822 1.00 94.19 174 ASN A O 1
ATOM 1377 N N . ILE A 1 175 ? -15.266 8.226 -2.597 1.00 97.25 175 ILE A N 1
ATOM 1378 C CA . ILE A 1 175 ? -13.819 8.154 -2.775 1.00 97.25 175 ILE A CA 1
ATOM 1379 C C . ILE A 1 175 ? -13.523 7.836 -4.239 1.00 97.25 175 ILE A C 1
ATOM 1381 O O . ILE A 1 175 ? -13.980 6.826 -4.777 1.00 97.25 175 ILE A O 1
ATOM 1385 N N . ALA A 1 176 ? -12.739 8.696 -4.885 1.00 97.50 176 ALA A N 1
ATOM 1386 C CA . ALA A 1 176 ? -12.259 8.453 -6.237 1.00 97.50 176 ALA A CA 1
ATOM 1387 C C . ALA A 1 176 ? -11.173 7.369 -6.224 1.00 97.50 176 ALA A C 1
ATOM 1389 O O . ALA A 1 176 ? -10.139 7.517 -5.569 1.00 97.50 176 ALA A O 1
ATOM 1390 N N . LEU A 1 177 ? -11.410 6.296 -6.972 1.00 98.50 177 LEU A N 1
ATOM 1391 C CA . LEU A 1 177 ? -10.453 5.229 -7.231 1.00 98.50 177 LEU A CA 1
ATOM 1392 C C . LEU A 1 177 ? -9.918 5.343 -8.660 1.00 98.50 177 LEU A C 1
ATOM 1394 O O . LEU A 1 177 ? -10.594 5.858 -9.552 1.00 98.50 177 LEU A O 1
ATOM 1398 N N . ASN A 1 178 ? -8.715 4.819 -8.875 1.00 98.19 178 ASN A N 1
ATOM 1399 C CA . ASN A 1 178 ? -8.098 4.666 -10.191 1.00 98.19 178 ASN A CA 1
ATOM 1400 C C . ASN A 1 178 ? -7.585 3.226 -10.370 1.00 98.19 178 ASN A C 1
ATOM 1402 O O . ASN A 1 178 ? -7.822 2.377 -9.509 1.00 98.19 178 ASN A O 1
ATOM 1406 N N . GLY A 1 179 ? -6.894 2.935 -11.475 1.00 97.88 179 GLY A N 1
ATOM 1407 C CA . GLY A 1 179 ? -6.360 1.596 -11.757 1.00 97.88 179 GLY A CA 1
ATOM 1408 C C . GLY A 1 179 ? -5.297 1.090 -10.771 1.00 97.88 179 GLY A C 1
ATOM 1409 O O . GLY A 1 179 ? -4.999 -0.105 -10.766 1.00 97.88 179 GLY A O 1
ATOM 1410 N N . THR A 1 180 ? -4.739 1.956 -9.923 1.00 98.44 180 THR A N 1
ATOM 1411 C CA . THR A 1 180 ? -3.681 1.628 -8.960 1.00 98.44 180 THR A CA 1
ATOM 1412 C C . THR A 1 180 ? -4.279 1.212 -7.611 1.00 98.44 180 THR A C 1
ATOM 1414 O O . THR A 1 180 ? -5.163 1.901 -7.104 1.00 98.44 180 THR A O 1
ATOM 1417 N N . PRO A 1 181 ? -3.809 0.115 -6.985 1.00 98.69 181 PRO A N 1
ATOM 1418 C CA . PRO A 1 181 ? -4.235 -0.255 -5.638 1.00 98.69 181 PRO A CA 1
ATOM 1419 C C . PRO A 1 181 ? -3.928 0.829 -4.599 1.00 98.69 181 PRO A C 1
ATOM 1421 O O . PRO A 1 181 ? -2.780 1.238 -4.427 1.00 98.69 181 PRO A O 1
ATOM 1424 N N . LEU A 1 182 ? -4.968 1.249 -3.883 1.00 98.56 182 LEU A N 1
ATOM 1425 C CA . LEU A 1 182 ? -4.916 2.205 -2.781 1.00 98.56 182 LEU A CA 1
ATOM 1426 C C . LEU A 1 182 ? -5.194 1.489 -1.462 1.00 98.56 182 LEU A C 1
ATOM 1428 O O . LEU A 1 182 ? -6.040 0.593 -1.413 1.00 98.56 182 LEU A O 1
ATOM 1432 N N . PHE A 1 183 ? -4.511 1.897 -0.394 1.00 98.56 183 PHE A N 1
ATOM 1433 C CA . PHE A 1 183 ? -4.682 1.312 0.935 1.00 98.56 183 PHE A CA 1
ATOM 1434 C C . PHE A 1 183 ? -5.528 2.224 1.806 1.00 98.56 183 PHE A C 1
ATOM 1436 O O . PHE A 1 183 ? -5.262 3.423 1.899 1.00 98.56 183 PHE A O 1
ATOM 1443 N N . PHE A 1 184 ? -6.500 1.641 2.497 1.00 97.75 184 PHE A N 1
ATOM 1444 C CA . PHE A 1 184 ? -7.410 2.355 3.371 1.00 97.75 184 PHE A CA 1
ATOM 1445 C C . PHE A 1 184 ? -7.474 1.731 4.756 1.00 97.75 184 PHE A C 1
ATOM 1447 O O . PHE A 1 184 ? -7.452 0.509 4.910 1.00 97.75 184 PHE A O 1
ATOM 1454 N N . LYS A 1 185 ? -7.632 2.585 5.763 1.00 93.56 185 LYS A N 1
ATOM 1455 C CA . LYS A 1 185 ? -7.945 2.190 7.134 1.00 93.56 185 LYS A CA 1
ATOM 1456 C C . LYS A 1 185 ? -9.111 3.024 7.641 1.00 93.56 185 LYS A C 1
ATOM 1458 O O . LYS A 1 185 ? -9.045 4.250 7.633 1.00 93.56 185 LYS A O 1
ATOM 1463 N N . GLY A 1 186 ? -10.180 2.355 8.059 1.00 86.12 186 GLY A N 1
ATOM 1464 C CA . GLY A 1 186 ? -11.356 3.019 8.610 1.00 86.12 186 GLY A CA 1
ATOM 1465 C C . GLY A 1 186 ? -11.146 3.465 10.053 1.00 86.12 186 GLY A C 1
ATOM 1466 O O . GLY A 1 186 ? -10.562 2.738 10.857 1.00 86.12 186 GLY A O 1
ATOM 1467 N N . VAL A 1 187 ? -11.647 4.651 10.382 1.00 79.00 187 VAL A N 1
ATOM 1468 C CA . VAL A 1 187 ? -11.664 5.212 11.734 1.00 79.00 187 VAL A CA 1
ATOM 1469 C C . VAL A 1 187 ? -13.118 5.281 12.180 1.00 79.00 187 VAL A C 1
ATOM 1471 O O . VAL A 1 187 ? -13.928 5.905 11.509 1.00 79.00 187 VAL A O 1
ATOM 1474 N N . ILE A 1 188 ? -13.468 4.628 13.287 1.00 76.06 188 ILE A N 1
ATOM 1475 C CA . ILE A 1 188 ? -14.821 4.657 13.869 1.00 76.06 188 ILE A CA 1
ATOM 1476 C C . ILE A 1 188 ? -14.873 5.779 14.916 1.00 76.06 188 ILE A C 1
ATOM 1478 O O . ILE A 1 188 ? -13.928 5.957 15.685 1.00 76.06 188 ILE A O 1
ATOM 1482 N N . GLY A 1 189 ? -15.960 6.551 14.927 1.00 55.09 189 GLY A N 1
ATOM 1483 C CA . GLY A 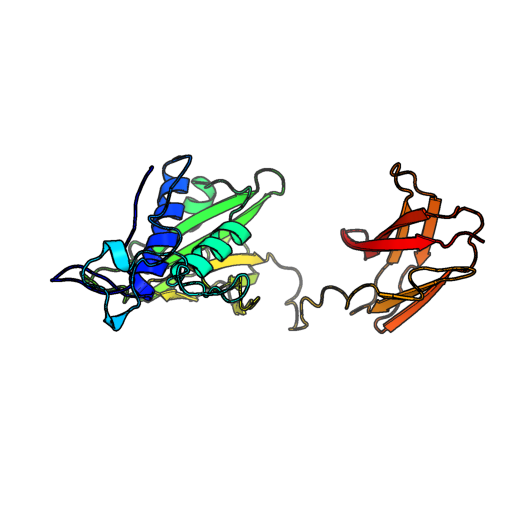1 189 ? -16.074 7.819 15.652 1.00 55.09 189 GLY A CA 1
ATOM 1484 C C . GLY A 1 189 ? -15.783 7.784 17.155 1.00 55.09 189 GLY A C 1
ATOM 1485 O O . GLY A 1 189 ? -16.496 7.143 17.923 1.00 55.09 189 GLY A O 1
ATOM 1486 N N . GLY A 1 190 ? -14.779 8.576 17.548 1.00 41.00 190 GLY A N 1
ATOM 1487 C CA . GLY A 1 190 ? -14.928 9.721 18.458 1.00 41.00 190 GLY A CA 1
ATOM 1488 C C . GLY A 1 190 ? -14.904 11.024 17.633 1.00 41.00 190 GLY A C 1
ATOM 1489 O O . GLY A 1 190 ? -14.844 10.938 16.406 1.00 41.00 190 GLY A O 1
ATOM 1490 N N . ASP A 1 191 ? -14.991 12.198 18.272 1.00 30.41 191 ASP A N 1
ATOM 1491 C CA . ASP A 1 191 ? -15.035 13.524 17.619 1.00 30.41 191 ASP A CA 1
ATOM 1492 C C . ASP A 1 191 ? -14.076 13.666 16.420 1.00 30.41 191 ASP A C 1
ATOM 1494 O O . ASP A 1 191 ? -12.990 13.076 16.448 1.00 30.41 191 ASP A O 1
ATOM 1498 N N . PRO A 1 192 ? -14.440 14.452 15.379 1.00 34.69 192 PRO A N 1
ATOM 1499 C CA . PRO A 1 192 ? -13.568 14.698 14.238 1.00 34.69 192 PRO A CA 1
ATOM 1500 C C . PRO A 1 192 ? -12.200 15.127 14.756 1.00 34.69 192 PRO A C 1
ATOM 1502 O O . PRO A 1 192 ? -12.061 16.171 15.396 1.00 34.69 192 PRO A O 1
ATOM 1505 N N . VAL A 1 193 ? -11.192 14.290 14.510 1.00 37.28 193 VAL A N 1
ATOM 1506 C CA . VAL A 1 193 ? -9.807 14.637 14.796 1.00 37.28 193 VAL A CA 1
ATOM 1507 C C . VAL A 1 193 ? -9.482 15.776 13.845 1.00 37.28 193 VAL A C 1
ATOM 1509 O O . VAL A 1 193 ? -9.207 15.566 12.664 1.00 37.28 193 VAL A O 1
ATOM 1512 N N . ASN A 1 194 ? -9.610 16.998 14.368 1.00 33.03 194 ASN A N 1
ATOM 1513 C CA . ASN A 1 194 ? -8.991 18.186 13.815 1.00 33.03 194 ASN A CA 1
ATOM 1514 C C . ASN A 1 194 ? -7.580 17.805 13.391 1.00 33.03 194 ASN A C 1
ATOM 1516 O O . ASN A 1 194 ? -6.859 17.150 14.142 1.00 33.03 194 ASN A O 1
ATOM 1520 N N . THR A 1 195 ? -7.232 18.211 12.179 1.00 43.72 195 THR A N 1
ATOM 1521 C CA . THR A 1 195 ? -5.901 18.138 11.597 1.00 43.72 195 THR A CA 1
ATOM 1522 C C . THR A 1 195 ? -4.856 18.667 12.575 1.00 43.72 195 THR A C 1
ATOM 1524 O O . THR A 1 195 ? -4.543 19.852 12.587 1.00 43.72 195 THR A O 1
ATOM 1527 N N . HIS A 1 196 ? -4.318 17.767 13.380 1.00 38.81 196 HIS A N 1
ATOM 1528 C CA . HIS A 1 196 ? -3.004 17.856 1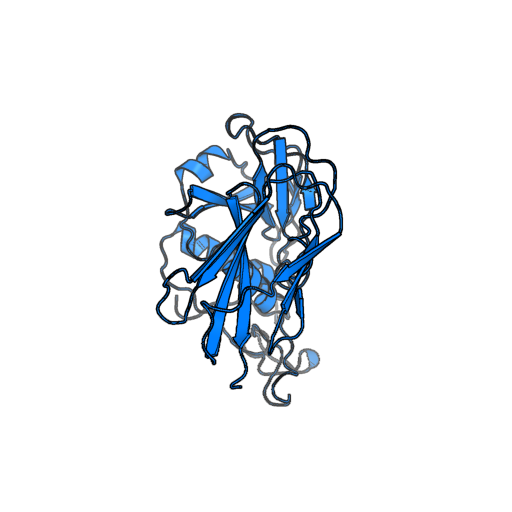3.969 1.00 38.81 196 HIS A CA 1
ATOM 1529 C C . HIS A 1 196 ? -2.397 16.479 13.761 1.00 38.81 196 HIS A C 1
ATOM 1531 O O . HIS A 1 196 ? -2.940 15.471 14.209 1.00 38.81 196 HIS A O 1
ATOM 1537 N N . GLU A 1 197 ? -1.360 16.485 12.935 1.00 40.28 197 GLU A N 1
ATOM 1538 C CA . GLU A 1 197 ? -0.317 15.485 12.773 1.00 40.28 197 GLU A CA 1
ATOM 1539 C C . GLU A 1 197 ? -0.400 14.295 13.741 1.00 40.28 197 GLU A C 1
ATOM 1541 O O . GLU A 1 197 ? -0.439 14.436 14.967 1.00 40.28 197 GLU A O 1
ATOM 1546 N N . VAL A 1 198 ? -0.255 13.090 13.192 1.00 35.41 198 VAL A N 1
ATOM 1547 C CA . VAL A 1 198 ? 0.504 12.070 13.914 1.00 35.41 198 VAL A CA 1
ATOM 1548 C C . VAL A 1 198 ? 1.949 12.584 13.990 1.00 35.41 198 VAL A C 1
ATOM 1550 O O . VAL A 1 198 ? 2.803 12.161 13.225 1.00 35.41 198 VAL A O 1
ATOM 1553 N N . ASP A 1 199 ? 2.219 13.529 14.891 1.00 41.84 199 ASP A N 1
ATOM 1554 C CA . ASP A 1 199 ? 3.559 13.721 15.427 1.00 41.84 199 ASP A CA 1
ATOM 1555 C C . ASP A 1 199 ? 3.689 12.686 16.544 1.00 41.84 199 ASP A C 1
ATOM 1557 O O . ASP A 1 199 ? 2.984 12.711 17.561 1.00 41.84 199 ASP A O 1
ATOM 1561 N N . LEU A 1 200 ? 4.533 11.688 16.299 1.00 47.06 200 LEU A N 1
ATOM 1562 C CA . LEU A 1 200 ? 4.880 10.630 17.240 1.00 47.06 200 LEU A CA 1
ATOM 1563 C C . LEU A 1 200 ? 5.738 11.197 18.379 1.00 47.06 200 LEU A C 1
ATOM 1565 O O . LEU A 1 200 ? 6.807 10.650 18.614 1.00 47.06 200 LEU A O 1
ATOM 1569 N N . THR A 1 201 ? 5.301 12.270 19.052 1.00 44.78 201 THR A N 1
ATOM 1570 C CA . THR A 1 201 ? 6.066 13.041 20.045 1.00 44.78 201 THR A CA 1
ATOM 1571 C C . THR A 1 201 ? 7.539 13.115 19.652 1.00 44.78 201 THR A C 1
ATOM 1573 O O . THR A 1 201 ? 8.287 12.239 20.095 1.00 44.78 201 THR A O 1
ATOM 1576 N N . LYS A 1 202 ? 7.948 14.065 18.795 1.00 53.12 202 LYS A N 1
ATOM 1577 C CA . LYS A 1 202 ? 9.359 14.408 18.508 1.00 53.12 202 LYS A CA 1
ATOM 1578 C C . LYS A 1 202 ? 10.359 13.609 19.348 1.00 53.12 202 LYS A C 1
ATOM 1580 O O . LYS A 1 202 ? 10.424 13.819 20.556 1.00 53.12 202 LYS A O 1
ATOM 1585 N N . THR A 1 203 ? 11.083 12.684 18.706 1.00 66.31 203 THR A N 1
ATOM 1586 C CA . THR A 1 203 ? 12.180 11.855 19.250 1.00 66.31 203 THR A CA 1
ATOM 1587 C C . THR A 1 203 ? 12.467 12.078 20.739 1.00 66.31 203 THR A C 1
ATOM 1589 O O . THR A 1 203 ? 13.035 13.110 21.092 1.00 66.31 203 THR A O 1
ATOM 1592 N N . VAL A 1 204 ? 12.166 11.093 21.599 1.00 77.56 204 VAL A N 1
ATOM 1593 C CA . VAL A 1 204 ? 12.621 11.128 22.999 1.00 77.56 204 VAL A CA 1
ATOM 1594 C C . VAL A 1 204 ? 14.141 11.276 23.005 1.00 77.56 204 VAL A C 1
ATOM 1596 O O . VAL A 1 204 ? 14.873 10.352 22.641 1.00 77.56 204 VAL A O 1
ATOM 1599 N N . LEU A 1 205 ? 14.614 12.458 23.387 1.00 80.62 205 LEU A N 1
ATOM 1600 C CA . LEU A 1 205 ? 16.019 12.809 23.324 1.00 80.62 205 LEU A CA 1
ATOM 1601 C C . LEU A 1 205 ? 16.621 12.675 24.716 1.00 80.62 205 LEU A C 1
ATOM 1603 O O . LEU A 1 205 ? 16.200 13.335 25.666 1.00 80.62 205 LEU A O 1
ATOM 1607 N N . VAL A 1 206 ? 17.632 11.820 24.816 1.00 84.31 206 VAL A N 1
ATOM 1608 C CA . VAL A 1 206 ? 18.374 11.590 26.051 1.00 84.31 206 VAL A CA 1
ATOM 1609 C C . VAL A 1 206 ? 19.712 12.303 25.968 1.00 84.31 206 VAL A C 1
ATOM 1611 O O . VAL A 1 206 ? 20.522 11.983 25.097 1.00 84.31 206 VAL A O 1
ATOM 1614 N N . LEU A 1 207 ? 19.955 13.252 26.874 1.00 75.88 207 LEU A N 1
ATOM 1615 C CA . LEU A 1 207 ? 21.195 14.028 26.913 1.00 75.88 207 LEU A CA 1
ATOM 1616 C C . LEU A 1 207 ? 21.752 14.166 28.338 1.00 75.88 207 LEU A C 1
ATOM 1618 O O . LEU A 1 207 ? 21.011 14.556 29.234 1.00 75.88 207 LEU A O 1
ATOM 1622 N N . PRO A 1 208 ? 23.061 13.972 28.551 1.00 83.69 208 PRO A N 1
ATOM 1623 C CA . PRO A 1 208 ? 23.996 13.345 27.618 1.00 83.69 208 PRO A CA 1
ATOM 1624 C C . PRO A 1 208 ? 23.692 11.841 27.464 1.00 83.69 208 PRO A C 1
ATOM 1626 O O . PRO A 1 208 ? 23.093 11.228 28.340 1.00 83.69 208 PRO A O 1
ATOM 1629 N N . ASN A 1 209 ? 24.083 11.240 26.340 1.00 86.75 209 ASN A N 1
ATOM 1630 C CA . ASN A 1 209 ? 24.083 9.787 26.160 1.00 86.75 209 ASN A CA 1
ATOM 1631 C C . ASN A 1 209 ? 25.324 9.409 25.331 1.00 86.75 209 ASN A C 1
ATOM 1633 O O . ASN A 1 209 ? 25.339 9.707 24.134 1.00 86.75 209 ASN A O 1
ATOM 1637 N N . PRO A 1 210 ? 26.380 8.816 25.922 1.00 91.81 210 PRO A N 1
ATOM 1638 C CA . PRO A 1 210 ? 26.461 8.260 27.281 1.00 91.81 210 PRO A CA 1
ATOM 1639 C C . PRO A 1 210 ? 26.299 9.282 28.420 1.00 91.81 210 PRO A C 1
ATOM 1641 O O . PRO A 1 210 ? 26.634 10.450 28.245 1.00 91.81 210 PRO A O 1
ATOM 1644 N N . PHE A 1 211 ? 25.818 8.845 29.589 1.00 90.31 211 PHE A N 1
ATOM 1645 C CA . PHE A 1 211 ? 25.628 9.687 30.778 1.00 90.31 211 PHE A CA 1
ATOM 1646 C C . PHE A 1 211 ? 26.516 9.284 31.961 1.00 90.31 211 PHE A C 1
ATOM 1648 O O . PHE A 1 211 ? 26.919 8.127 32.085 1.00 90.31 211 PHE A O 1
ATOM 1655 N N . GLY A 1 212 ? 26.818 10.266 32.818 1.00 89.69 212 GLY A N 1
ATOM 1656 C CA . GLY A 1 212 ? 27.568 10.105 34.070 1.00 89.69 212 GLY A CA 1
ATOM 1657 C C . GLY A 1 212 ? 26.648 10.257 35.283 1.00 89.69 212 GLY A C 1
ATOM 1658 O O . GLY A 1 212 ? 25.891 9.343 35.592 1.00 89.69 212 GLY A O 1
ATOM 1659 N N . GLU A 1 213 ? 26.681 11.433 35.918 1.00 88.25 213 GLU A N 1
ATOM 1660 C CA . GLU A 1 213 ? 25.938 11.765 37.153 1.00 88.25 213 GLU A CA 1
ATOM 1661 C C . GLU A 1 213 ? 24.454 12.112 36.946 1.00 88.25 213 GLU A C 1
ATOM 1663 O O . GLU A 1 213 ? 23.663 12.104 37.887 1.00 88.25 213 GLU A O 1
ATOM 1668 N N . PHE A 1 214 ? 24.055 12.437 35.718 1.00 87.88 214 PHE A N 1
ATOM 1669 C CA . PHE A 1 214 ? 22.668 12.737 35.376 1.00 87.88 214 PHE A CA 1
ATOM 1670 C C . PHE A 1 214 ? 22.415 12.503 33.889 1.00 87.88 214 PHE A C 1
ATOM 1672 O O . PHE A 1 214 ? 23.343 12.540 33.079 1.00 87.88 214 PHE A O 1
ATOM 1679 N N . PHE A 1 215 ? 21.146 12.361 33.526 1.00 86.94 215 PHE A N 1
ATOM 1680 C CA . PHE A 1 215 ? 20.681 12.554 32.159 1.00 86.94 215 PHE A CA 1
ATOM 1681 C C . PHE A 1 215 ? 19.358 13.314 32.154 1.00 86.94 215 PHE A C 1
ATOM 1683 O O . PHE A 1 215 ? 18.631 13.364 33.144 1.00 86.94 215 PHE A O 1
ATOM 1690 N N . GLN A 1 216 ? 19.067 13.943 31.028 1.00 81.38 216 GLN A N 1
ATOM 1691 C CA . GLN A 1 216 ? 17.823 14.631 30.752 1.00 81.38 216 GLN A CA 1
ATOM 1692 C C . GLN A 1 216 ? 17.066 13.861 29.690 1.00 81.38 216 GLN A C 1
ATOM 1694 O O . GLN A 1 216 ? 17.649 13.450 28.687 1.00 81.38 216 GLN A O 1
ATOM 1699 N N . LEU A 1 217 ? 15.769 13.708 29.908 1.00 85.50 217 LEU A N 1
ATOM 1700 C CA . LEU A 1 217 ? 14.840 13.173 28.936 1.00 85.50 217 LEU A CA 1
ATOM 1701 C C . LEU A 1 217 ? 13.977 14.321 28.421 1.00 85.50 217 LEU A C 1
ATOM 1703 O O . LEU A 1 217 ? 13.249 14.944 29.193 1.00 85.50 217 LEU A O 1
ATOM 1707 N N . LYS A 1 218 ? 14.102 14.618 27.128 1.00 80.50 218 LYS A N 1
ATOM 1708 C CA . LYS A 1 218 ? 13.330 15.654 26.442 1.00 80.50 218 LYS A CA 1
ATOM 1709 C C . LYS A 1 218 ? 12.303 15.020 25.521 1.00 80.50 218 LYS A C 1
ATOM 1711 O O . LYS A 1 218 ? 12.637 14.098 24.778 1.00 80.50 218 LYS A O 1
ATOM 1716 N N . PHE A 1 219 ? 11.075 15.507 25.592 1.00 81.94 219 PHE A N 1
ATOM 1717 C CA . PHE A 1 219 ? 9.941 15.038 24.801 1.00 81.94 219 PHE A CA 1
ATOM 1718 C C . PHE A 1 219 ? 8.891 16.142 24.718 1.00 81.94 219 PHE A C 1
ATOM 1720 O O . PHE A 1 219 ? 8.923 17.095 25.491 1.00 81.94 219 PHE A O 1
ATOM 1727 N N . GLU A 1 220 ? 7.954 16.009 23.792 1.00 77.25 220 GLU A N 1
ATOM 1728 C CA . GLU A 1 220 ? 6.882 16.977 23.586 1.00 77.25 220 GLU A CA 1
ATOM 1729 C C . GLU A 1 220 ? 5.525 16.294 23.717 1.00 77.25 220 GLU A C 1
ATOM 1731 O O . GLU A 1 220 ? 5.327 15.186 23.214 1.00 77.25 220 GLU A O 1
ATOM 1736 N N . LEU A 1 221 ? 4.598 16.951 24.410 1.00 74.69 221 LEU A N 1
ATOM 1737 C CA . LEU A 1 221 ? 3.208 16.536 24.530 1.00 74.69 221 LEU A CA 1
ATOM 1738 C C . LEU A 1 221 ? 2.344 17.442 23.658 1.00 74.69 221 LEU A C 1
ATOM 1740 O O . LEU A 1 221 ? 2.353 18.656 23.809 1.00 74.69 221 LEU A O 1
ATOM 1744 N N . ILE A 1 222 ? 1.557 16.852 22.766 1.00 69.94 222 ILE A N 1
ATOM 1745 C CA . ILE A 1 222 ? 0.661 17.602 21.868 1.00 69.94 222 ILE A CA 1
ATOM 1746 C C . ILE A 1 222 ? -0.680 17.968 22.519 1.00 69.94 222 ILE A C 1
ATOM 1748 O O . ILE A 1 222 ? -1.489 18.664 21.921 1.00 69.94 222 ILE A O 1
ATOM 1752 N N . LYS A 1 223 ? -0.955 17.422 23.706 1.00 73.38 223 LYS A N 1
ATOM 1753 C CA . LYS A 1 223 ? -2.140 17.690 24.521 1.00 73.38 223 LYS A CA 1
ATOM 1754 C C . LYS A 1 223 ? -1.867 17.267 25.964 1.00 73.38 223 LYS A C 1
ATOM 1756 O O . LYS A 1 223 ? -0.836 16.665 26.251 1.00 73.38 223 LYS A O 1
ATOM 1761 N N . LEU A 1 224 ? -2.817 17.537 26.854 1.00 75.44 224 LEU A N 1
ATOM 1762 C CA . LEU A 1 224 ? -2.770 17.058 28.233 1.00 75.44 224 LEU A CA 1
ATOM 1763 C C . LEU A 1 224 ? -2.792 15.523 28.277 1.00 75.44 224 LEU A C 1
ATOM 1765 O O . LEU A 1 224 ? -3.713 14.904 27.734 1.00 75.44 224 LEU A O 1
ATOM 1769 N N . ASN A 1 225 ? -1.788 14.918 28.916 1.00 82.38 225 ASN A N 1
ATOM 1770 C CA . ASN A 1 225 ? -1.639 13.465 28.993 1.00 82.38 225 ASN A CA 1
ATOM 1771 C C . ASN A 1 225 ? -1.039 12.993 30.325 1.00 82.38 225 ASN A C 1
ATOM 1773 O O . ASN A 1 225 ? -0.304 13.716 30.994 1.00 82.38 225 ASN A O 1
ATOM 1777 N N . ASN A 1 226 ? -1.280 11.724 30.653 1.00 84.81 226 ASN A N 1
ATOM 1778 C CA . ASN A 1 226 ? -0.563 11.017 31.711 1.00 84.81 226 ASN A CA 1
ATOM 1779 C C . ASN A 1 226 ? 0.703 10.384 31.134 1.00 84.81 226 ASN A C 1
ATOM 1781 O O . ASN A 1 226 ? 0.637 9.667 30.133 1.00 84.81 226 ASN A O 1
ATOM 1785 N N . VAL A 1 227 ? 1.845 10.604 31.777 1.00 88.25 227 VAL A N 1
ATOM 1786 C CA . VAL A 1 227 ? 3.151 10.130 31.314 1.00 88.25 227 VAL A CA 1
ATOM 1787 C C . VAL A 1 227 ? 3.736 9.160 32.333 1.00 88.25 227 VAL A C 1
ATOM 1789 O O . VAL A 1 227 ? 3.780 9.450 33.523 1.00 88.25 227 VAL A O 1
ATOM 1792 N N . ASN A 1 228 ? 4.211 8.006 31.866 1.00 92.12 228 ASN A N 1
ATOM 1793 C CA . ASN A 1 228 ? 4.945 7.025 32.663 1.00 92.12 228 ASN A CA 1
ATOM 1794 C C . ASN A 1 228 ? 6.270 6.686 31.971 1.00 92.12 228 ASN A C 1
ATOM 1796 O O . ASN A 1 228 ? 6.284 6.252 30.825 1.00 92.12 228 ASN A O 1
ATOM 1800 N N . LEU A 1 229 ? 7.381 6.866 32.669 1.00 92.06 229 LEU A N 1
ATOM 1801 C CA . LEU A 1 229 ? 8.708 6.443 32.268 1.00 92.06 229 LEU A CA 1
ATOM 1802 C C . LEU A 1 229 ? 9.120 5.198 33.055 1.00 92.06 229 LEU A C 1
ATOM 1804 O O . LEU A 1 229 ? 9.246 5.239 34.274 1.00 92.06 229 LEU A O 1
ATOM 1808 N N . GLU A 1 230 ? 9.473 4.137 32.341 1.00 94.69 230 GLU A N 1
ATOM 1809 C CA . GLU A 1 230 ? 10.073 2.926 32.895 1.00 94.69 230 GLU A CA 1
ATOM 1810 C C . GLU A 1 230 ? 11.466 2.717 32.293 1.00 94.69 230 GLU A C 1
ATOM 1812 O O . GLU A 1 230 ? 11.667 2.913 31.093 1.00 94.69 230 GLU A O 1
ATOM 1817 N N . ILE A 1 231 ? 12.444 2.298 33.100 1.00 95.19 231 ILE A N 1
ATOM 1818 C CA . ILE A 1 231 ? 13.781 1.941 32.605 1.00 95.19 231 ILE A CA 1
ATOM 1819 C C . ILE A 1 231 ? 14.152 0.537 33.060 1.00 95.19 231 ILE A C 1
ATOM 1821 O O . ILE A 1 231 ? 13.999 0.177 34.229 1.00 95.19 231 ILE A O 1
ATOM 1825 N N . TYR A 1 232 ? 14.691 -0.234 32.121 1.00 94.75 232 TYR A N 1
ATOM 1826 C CA . TYR A 1 232 ? 15.055 -1.631 32.283 1.00 94.75 232 TYR A CA 1
ATOM 1827 C C . TYR A 1 232 ? 16.542 -1.851 32.009 1.00 94.75 232 TYR A C 1
ATOM 1829 O O . TYR A 1 232 ? 17.139 -1.203 31.144 1.00 94.75 232 TYR A O 1
ATOM 1837 N N . ASN A 1 233 ? 17.143 -2.800 32.723 1.00 93.12 233 ASN A N 1
ATOM 1838 C CA . ASN A 1 233 ? 18.480 -3.300 32.399 1.00 93.12 233 ASN A CA 1
ATOM 1839 C C . ASN A 1 233 ? 18.449 -4.296 31.223 1.00 93.12 233 ASN A C 1
ATOM 1841 O O . ASN A 1 233 ? 17.389 -4.646 30.704 1.00 93.12 233 ASN A O 1
ATOM 1845 N N . VAL A 1 234 ? 19.621 -4.781 30.802 1.00 91.44 234 VAL A N 1
ATOM 1846 C CA . VAL A 1 234 ? 19.743 -5.746 29.689 1.00 91.44 234 VAL A CA 1
ATOM 1847 C C . VAL A 1 234 ? 19.088 -7.104 29.966 1.00 91.44 234 VAL A C 1
ATOM 1849 O O . VAL A 1 234 ? 18.805 -7.842 29.029 1.00 91.44 234 VAL A O 1
ATOM 1852 N N . GLN A 1 235 ? 18.821 -7.432 31.233 1.00 91.56 235 GLN A N 1
ATOM 1853 C CA . GLN A 1 235 ? 18.066 -8.615 31.648 1.00 91.56 235 GLN A CA 1
ATOM 1854 C C . GLN A 1 235 ? 16.541 -8.385 31.640 1.00 91.56 235 GLN A C 1
ATOM 1856 O O . GLN A 1 235 ? 15.793 -9.296 31.984 1.00 91.56 235 GLN A O 1
ATOM 1861 N N . GLY A 1 236 ? 16.069 -7.186 31.280 1.00 87.81 236 GLY A N 1
ATOM 1862 C CA . GLY A 1 236 ? 14.648 -6.831 31.263 1.00 87.81 236 GLY A CA 1
ATOM 1863 C C . GLY A 1 236 ? 14.050 -6.529 32.641 1.00 87.81 236 GLY 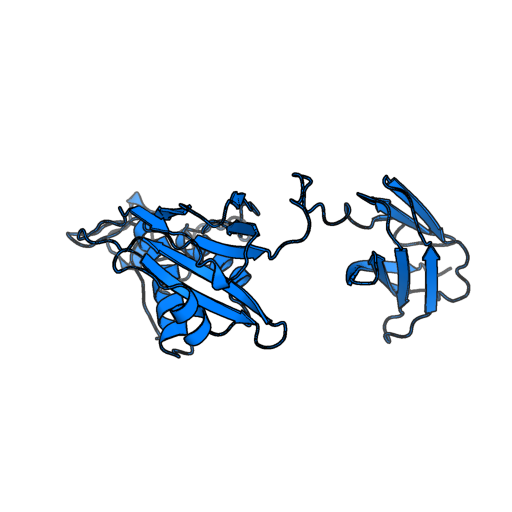A C 1
ATOM 1864 O O . GLY A 1 236 ? 12.834 -6.409 32.763 1.00 87.81 236 GLY A O 1
ATOM 1865 N N . MET A 1 237 ? 14.867 -6.396 33.690 1.00 90.62 237 MET A N 1
ATOM 1866 C CA . MET A 1 237 ? 14.382 -6.010 35.019 1.00 90.62 237 MET A CA 1
ATOM 1867 C C . MET A 1 237 ? 14.185 -4.495 35.084 1.00 90.62 237 MET A C 1
ATOM 1869 O O . MET A 1 237 ? 15.100 -3.749 34.729 1.00 90.62 237 MET A O 1
ATOM 1873 N N . LYS A 1 238 ? 13.016 -4.043 35.564 1.00 95.25 238 LYS A N 1
ATOM 1874 C CA . LYS A 1 238 ? 12.735 -2.620 35.807 1.00 95.25 238 LYS A CA 1
ATOM 1875 C C . LYS A 1 238 ? 13.580 -2.126 36.978 1.00 95.25 238 LYS A C 1
ATOM 1877 O O . LYS A 1 238 ? 13.520 -2.698 38.063 1.00 95.25 238 LYS A O 1
ATOM 1882 N N . ILE A 1 239 ? 14.359 -1.077 36.747 1.00 94.31 239 ILE A N 1
ATOM 1883 C CA . ILE A 1 239 ? 15.272 -0.487 37.736 1.00 94.31 239 ILE A CA 1
ATOM 1884 C C . ILE A 1 239 ? 14.900 0.948 38.119 1.00 94.31 239 ILE A C 1
ATOM 1886 O O . ILE A 1 239 ? 15.408 1.463 39.111 1.00 94.31 239 ILE A O 1
ATOM 1890 N N . TYR A 1 240 ? 14.032 1.591 37.337 1.00 94.12 240 TYR A N 1
ATOM 1891 C CA . TYR A 1 240 ? 13.560 2.947 37.581 1.00 94.12 240 TYR A CA 1
ATOM 1892 C C . TYR A 1 240 ? 12.152 3.125 37.013 1.00 94.12 240 TYR A C 1
ATOM 1894 O O . TYR A 1 240 ? 11.820 2.553 35.970 1.00 94.12 240 TYR A O 1
ATOM 1902 N N . GLU A 1 241 ? 11.351 3.923 37.708 1.00 93.69 241 GLU A N 1
ATOM 1903 C CA . GLU A 1 241 ? 10.002 4.304 37.311 1.00 93.69 241 GLU A CA 1
ATOM 1904 C C . GLU A 1 241 ? 9.734 5.745 37.743 1.00 93.69 241 GLU A C 1
ATOM 1906 O O . GLU A 1 241 ? 10.108 6.151 38.845 1.00 93.69 241 GLU A O 1
ATOM 1911 N N . TRP A 1 242 ? 9.090 6.505 36.869 1.00 92.56 242 TRP A N 1
ATOM 1912 C CA . TRP A 1 242 ? 8.632 7.860 37.134 1.00 92.56 242 TRP A CA 1
ATOM 1913 C C . TRP A 1 242 ? 7.307 8.084 36.415 1.00 92.56 242 TRP A C 1
ATOM 1915 O O . TRP A 1 242 ? 7.122 7.599 35.303 1.00 92.56 242 TRP A O 1
ATOM 1925 N N . SER A 1 243 ? 6.386 8.827 37.016 1.00 91.94 243 SER A N 1
ATOM 1926 C CA . SER A 1 243 ? 5.112 9.142 36.375 1.00 91.94 243 SER A CA 1
ATOM 1927 C C . SER A 1 243 ? 4.588 10.499 36.803 1.00 91.94 243 SER A C 1
ATOM 1929 O O . SER A 1 243 ? 4.690 10.837 37.981 1.00 91.94 243 SER A O 1
ATOM 1931 N N . GLU A 1 244 ? 3.943 11.197 35.876 1.00 87.50 244 GLU A N 1
ATOM 1932 C CA . GLU A 1 244 ? 3.228 12.448 36.114 1.00 87.50 244 GLU A CA 1
ATOM 1933 C C . GLU A 1 244 ? 1.856 12.367 35.443 1.00 87.50 244 GLU A C 1
ATOM 1935 O O . GLU A 1 244 ? 1.737 11.929 34.294 1.00 87.50 244 GLU A O 1
ATOM 1940 N N . ASN A 1 245 ? 0.819 12.772 36.170 1.00 88.12 245 ASN A N 1
ATOM 1941 C CA . ASN A 1 245 ? -0.537 12.826 35.637 1.00 88.12 245 ASN A CA 1
ATOM 1942 C C . ASN A 1 245 ? -0.859 14.244 35.174 1.00 88.12 245 ASN A C 1
ATOM 1944 O O . ASN A 1 245 ? -0.315 15.209 35.704 1.00 88.12 245 ASN A O 1
ATOM 1948 N N . ASP A 1 246 ? -1.776 14.357 34.217 1.00 84.06 246 ASP A N 1
ATOM 1949 C CA . ASP A 1 246 ? -2.309 15.638 33.743 1.00 84.06 246 ASP A CA 1
ATOM 1950 C C . ASP A 1 246 ? -1.222 16.629 33.281 1.00 84.06 246 ASP A C 1
ATOM 1952 O O . ASP A 1 246 ? -1.333 17.849 33.434 1.00 84.06 246 ASP A O 1
ATOM 1956 N N . MET A 1 247 ? -0.153 16.096 32.690 1.00 80.19 247 MET A N 1
ATOM 1957 C CA . MET A 1 247 ? 0.979 16.868 32.206 1.00 80.19 247 MET A CA 1
ATOM 1958 C C . MET A 1 247 ? 0.540 17.684 30.985 1.00 80.19 247 MET A C 1
ATOM 1960 O O . MET A 1 247 ? 0.017 17.128 30.018 1.00 80.19 247 MET A O 1
ATOM 1964 N N . LEU A 1 248 ? 0.693 19.010 31.063 1.00 76.69 248 LEU A N 1
ATOM 1965 C CA . LEU A 1 248 ? 0.206 19.957 30.052 1.00 76.69 248 LEU A CA 1
ATOM 1966 C C . LEU A 1 248 ? 0.865 19.735 28.683 1.00 76.69 248 LEU A C 1
ATOM 1968 O O . LEU A 1 248 ? 1.953 19.176 28.586 1.00 76.69 248 LEU A O 1
ATOM 1972 N N . GLU A 1 249 ? 0.231 20.229 27.625 1.00 76.50 249 GLU A N 1
ATOM 1973 C CA . GLU A 1 249 ? 0.847 20.278 26.296 1.00 76.50 249 GLU A CA 1
ATOM 1974 C C . GLU A 1 249 ? 2.117 21.152 26.271 1.00 76.50 249 GLU A C 1
ATOM 1976 O O . GLU A 1 249 ? 2.256 22.090 27.060 1.00 76.50 249 GLU A O 1
ATOM 1981 N N . GLY A 1 250 ? 3.043 20.845 25.362 1.00 68.12 250 GLY A N 1
ATOM 1982 C CA . GLY A 1 250 ? 4.313 21.542 25.166 1.00 68.12 250 GLY A CA 1
ATOM 1983 C C . GLY A 1 250 ? 5.550 20.654 25.324 1.00 68.12 250 GLY A C 1
ATOM 1984 O O . GLY A 1 250 ? 5.466 19.438 25.507 1.00 68.12 250 GLY A O 1
ATOM 1985 N N . GLU A 1 251 ? 6.725 21.277 25.230 1.00 74.81 251 GLU A N 1
ATOM 1986 C CA . GLU A 1 251 ? 8.011 20.612 25.447 1.00 74.81 251 GLU A CA 1
ATOM 1987 C C . GLU A 1 251 ? 8.296 20.419 26.936 1.00 74.81 251 GLU A C 1
ATOM 1989 O O . GLU A 1 251 ? 8.171 21.337 27.748 1.00 74.81 251 GLU A O 1
ATOM 1994 N N . HIS A 1 252 ? 8.780 19.230 27.275 1.00 79.69 252 HIS A N 1
ATOM 1995 C CA . HIS A 1 252 ? 9.108 18.836 28.632 1.00 79.69 252 HIS A CA 1
ATOM 1996 C C . HIS A 1 252 ? 10.526 18.305 28.718 1.00 79.69 252 HIS A C 1
ATOM 1998 O O . HIS A 1 252 ? 11.025 17.614 27.830 1.00 79.69 252 HIS A O 1
ATOM 2004 N N . THR A 1 253 ? 11.188 18.637 29.822 1.00 82.44 253 THR A N 1
ATOM 2005 C CA . THR A 1 253 ? 12.515 18.125 30.155 1.00 82.44 253 THR A CA 1
ATOM 2006 C C . THR A 1 253 ? 12.479 17.563 31.566 1.00 82.44 253 THR A C 1
ATOM 2008 O O . THR A 1 253 ? 12.294 18.308 32.525 1.00 82.44 253 THR A O 1
ATOM 2011 N N . ILE A 1 254 ? 12.700 16.257 31.695 1.00 85.00 254 ILE A N 1
ATOM 2012 C CA . ILE A 1 254 ? 12.851 15.589 32.989 1.00 85.00 254 ILE A CA 1
ATOM 2013 C C . ILE A 1 254 ? 14.341 15.423 33.256 1.00 85.00 254 ILE A C 1
ATOM 2015 O O . ILE A 1 254 ? 15.055 14.832 32.447 1.00 85.00 254 ILE A O 1
ATOM 2019 N N . LEU A 1 255 ? 14.816 15.933 34.391 1.00 86.38 255 LEU A N 1
ATOM 2020 C CA . LEU A 1 255 ? 16.166 15.673 34.884 1.00 86.38 255 LEU A CA 1
ATOM 2021 C C . LEU A 1 255 ? 16.151 14.436 35.783 1.00 86.38 255 LEU A C 1
ATOM 2023 O O . LEU A 1 255 ? 15.431 14.407 36.777 1.00 86.38 255 LEU A O 1
ATOM 2027 N N . ILE A 1 256 ? 16.993 13.454 35.471 1.00 88.19 256 ILE A N 1
ATOM 2028 C CA . ILE A 1 256 ? 17.178 12.247 36.275 1.00 88.19 256 ILE A CA 1
ATOM 2029 C C . ILE A 1 256 ? 18.610 12.244 36.801 1.00 88.19 256 ILE A C 1
ATOM 2031 O O . ILE A 1 256 ? 19.570 12.076 36.049 1.00 88.19 256 ILE A O 1
ATOM 2035 N N . ASN A 1 257 ? 18.741 12.454 38.108 1.00 85.25 257 ASN A N 1
ATOM 2036 C CA . ASN A 1 257 ? 20.003 12.472 38.855 1.00 85.25 257 ASN A CA 1
ATOM 2037 C C . ASN A 1 257 ? 20.034 11.425 39.990 1.00 85.25 257 ASN A C 1
ATOM 2039 O O . ASN A 1 257 ? 21.067 11.214 40.622 1.00 85.25 257 ASN A O 1
ATOM 2043 N N . GLU A 1 258 ? 18.931 10.707 40.229 1.00 85.38 258 GLU A N 1
ATOM 2044 C CA . GLU A 1 258 ? 18.860 9.600 41.188 1.00 85.38 258 GLU A CA 1
ATOM 2045 C C . GLU A 1 258 ? 19.378 8.293 40.569 1.00 85.38 258 GLU A C 1
ATOM 2047 O O . GLU A 1 258 ? 18.631 7.364 40.265 1.00 85.38 258 GLU A O 1
ATOM 2052 N N . LEU A 1 259 ? 20.695 8.215 40.3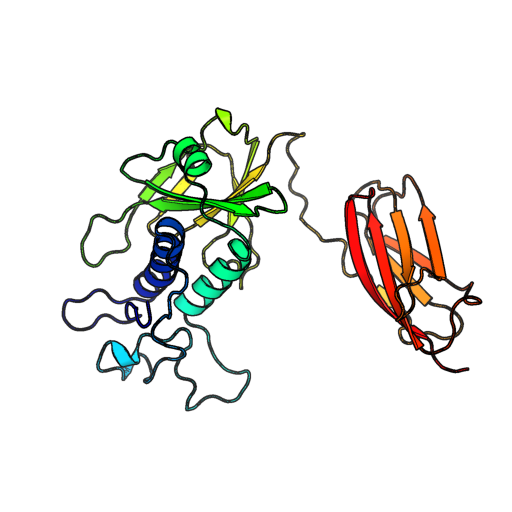64 1.00 86.50 259 LEU A N 1
ATOM 2053 C CA . LEU A 1 259 ? 21.319 7.141 39.582 1.00 86.50 259 LEU A CA 1
ATOM 2054 C C . LEU A 1 259 ? 21.812 5.933 40.391 1.00 86.50 259 LEU A C 1
ATOM 2056 O O . LEU A 1 259 ? 22.495 5.069 39.837 1.00 86.50 259 LEU A O 1
ATOM 2060 N N . LYS A 1 260 ? 21.445 5.828 41.676 1.00 86.75 260 LYS A N 1
ATOM 2061 C CA . LYS A 1 260 ? 21.782 4.673 42.532 1.00 86.75 260 LYS A CA 1
ATOM 2062 C C . LYS A 1 260 ? 21.447 3.305 41.911 1.00 86.75 260 LYS A C 1
ATOM 2064 O O . LYS A 1 260 ? 22.263 2.401 42.072 1.00 86.75 260 LYS A O 1
ATOM 2069 N N . PRO A 1 261 ? 20.311 3.109 41.207 1.00 84.38 261 PRO A N 1
ATOM 2070 C CA . PRO A 1 261 ? 19.999 1.807 40.618 1.00 84.38 261 PRO A CA 1
ATOM 2071 C C . PRO A 1 261 ? 20.747 1.518 39.302 1.00 84.38 261 PRO A C 1
ATOM 2073 O O . PRO A 1 261 ? 20.609 0.427 38.754 1.00 84.38 261 PRO A O 1
ATOM 2076 N N . PHE A 1 262 ? 21.549 2.457 38.789 1.00 89.31 262 PHE A N 1
ATOM 2077 C CA . PHE A 1 262 ? 22.254 2.321 37.516 1.00 89.31 262 PHE A CA 1
ATOM 2078 C C . PHE A 1 262 ? 23.732 1.986 37.747 1.00 89.31 262 PHE A C 1
ATOM 2080 O O . PHE A 1 262 ? 24.515 2.836 38.168 1.00 89.31 262 PHE A O 1
ATOM 2087 N N . SER A 1 263 ? 24.147 0.770 37.404 1.00 91.44 263 SER A N 1
ATOM 2088 C CA . SER A 1 263 ? 25.562 0.427 37.188 1.00 91.44 263 SER A CA 1
ATOM 2089 C C . SER A 1 263 ? 26.033 0.855 35.789 1.00 91.44 263 SER A C 1
ATOM 2091 O O . SER A 1 263 ? 25.213 1.145 34.919 1.00 91.44 263 SER A O 1
ATOM 2093 N N . ALA A 1 264 ? 27.341 0.887 35.536 1.00 91.75 264 ALA A N 1
ATOM 2094 C CA . ALA A 1 264 ? 27.856 1.147 34.190 1.00 91.75 264 ALA A CA 1
ATOM 2095 C C . ALA A 1 264 ? 27.344 0.099 33.182 1.00 91.75 264 ALA A C 1
ATOM 2097 O O . ALA A 1 264 ? 27.346 -1.097 33.479 1.00 91.75 264 ALA A O 1
ATOM 2098 N N . GLY A 1 265 ? 26.904 0.538 32.000 1.00 91.88 265 GLY A N 1
ATOM 2099 C CA . GLY A 1 265 ? 26.331 -0.349 30.983 1.00 91.88 265 GLY A CA 1
ATOM 2100 C C . GLY A 1 265 ? 25.116 0.223 30.252 1.00 91.88 265 GLY A C 1
ATOM 2101 O O . GLY A 1 265 ? 24.779 1.399 30.381 1.00 91.88 265 GLY A O 1
ATOM 2102 N N . MET A 1 266 ? 24.480 -0.624 29.442 1.00 93.25 266 MET A N 1
ATOM 2103 C CA . MET A 1 266 ? 23.341 -0.258 28.596 1.00 93.25 266 MET A CA 1
ATOM 2104 C C . MET A 1 266 ? 21.999 -0.499 29.301 1.00 93.25 266 MET A C 1
ATOM 2106 O O . MET A 1 266 ? 21.823 -1.501 29.991 1.00 93.25 266 MET A O 1
ATOM 2110 N N . TYR A 1 267 ? 21.041 0.391 29.055 1.00 94.50 267 TYR A N 1
ATOM 2111 C CA . TYR A 1 267 ? 19.667 0.324 29.547 1.00 94.50 267 TYR A CA 1
ATOM 2112 C C . TYR A 1 267 ? 18.671 0.657 28.436 1.00 94.50 267 TYR A C 1
ATOM 2114 O O . TYR A 1 267 ? 19.009 1.314 27.445 1.00 94.50 267 TYR A O 1
ATOM 2122 N N . PHE A 1 268 ? 17.429 0.223 28.627 1.00 94.06 268 PHE A N 1
ATOM 2123 C CA . PHE A 1 268 ? 16.312 0.485 27.727 1.00 94.06 268 PHE A CA 1
ATOM 2124 C C . PHE A 1 268 ? 15.243 1.271 28.476 1.00 94.06 268 PHE A C 1
ATOM 2126 O O . PHE A 1 268 ? 14.726 0.803 29.486 1.00 94.06 268 PHE A O 1
ATOM 2133 N N . GLY A 1 269 ? 14.934 2.468 27.995 1.00 92.62 269 GLY A N 1
ATOM 2134 C CA . GLY A 1 269 ? 13.847 3.287 28.510 1.00 92.62 269 GLY A CA 1
ATOM 2135 C C . GLY A 1 269 ? 12.584 3.106 27.681 1.00 92.62 269 GLY A C 1
ATOM 2136 O O . GLY A 1 269 ? 12.654 2.915 26.465 1.00 92.62 269 GLY A O 1
ATOM 2137 N N . LYS A 1 270 ? 11.435 3.178 28.344 1.00 91.56 270 LYS A N 1
ATOM 2138 C CA . LYS A 1 270 ? 10.102 3.163 27.753 1.00 91.56 270 LYS A CA 1
ATOM 2139 C C . LYS A 1 270 ? 9.301 4.316 28.346 1.00 91.56 270 LYS A C 1
ATOM 2141 O O . LYS A 1 270 ? 9.020 4.320 29.537 1.00 91.56 270 LYS A O 1
ATOM 2146 N N . LEU A 1 271 ? 8.923 5.274 27.511 1.00 89.75 271 LEU A N 1
ATOM 2147 C CA . LEU A 1 271 ? 8.016 6.360 27.866 1.00 89.75 271 LEU A CA 1
ATOM 2148 C C . LEU A 1 271 ? 6.620 6.006 27.356 1.00 89.75 271 LEU A C 1
ATOM 2150 O O . LEU A 1 271 ? 6.457 5.793 26.161 1.00 89.75 271 LEU A O 1
ATOM 2154 N N . THR A 1 272 ? 5.633 5.925 28.237 1.00 86.94 272 THR A N 1
ATOM 2155 C CA . THR A 1 272 ? 4.243 5.573 27.950 1.00 86.94 272 THR A CA 1
ATOM 2156 C C . THR A 1 272 ? 3.343 6.781 28.181 1.00 86.94 272 THR A C 1
ATOM 2158 O O . THR A 1 272 ? 3.417 7.409 29.231 1.00 86.94 272 THR A O 1
ATOM 2161 N N . ILE A 1 273 ? 2.467 7.073 27.224 1.00 82.44 273 ILE A N 1
ATOM 2162 C CA . ILE A 1 273 ? 1.506 8.178 27.260 1.00 82.44 273 ILE A CA 1
ATOM 2163 C C . ILE A 1 273 ? 0.088 7.588 27.289 1.00 82.44 273 ILE A C 1
ATOM 2165 O O . ILE A 1 273 ? -0.260 6.738 26.457 1.00 82.44 273 ILE A O 1
ATOM 2169 N N . ASP A 1 274 ? -0.709 7.995 28.280 1.00 76.56 274 ASP A N 1
ATOM 2170 C CA . ASP A 1 274 ? -2.077 7.529 28.570 1.00 76.56 274 ASP A CA 1
ATOM 2171 C C . ASP A 1 274 ? -2.230 5.998 28.643 1.00 76.56 274 ASP A C 1
ATOM 2173 O O . ASP A 1 274 ? -3.273 5.438 28.301 1.00 76.56 274 ASP A O 1
ATOM 2177 N N . GLY A 1 275 ? -1.168 5.288 29.034 1.00 70.25 275 GLY A N 1
ATOM 2178 C CA . GLY A 1 275 ? -1.163 3.824 29.128 1.00 70.25 275 GLY A CA 1
ATOM 2179 C C . GLY A 1 275 ? -1.323 3.084 27.791 1.00 70.25 275 GLY A C 1
ATOM 2180 O O . GLY A 1 275 ? -1.484 1.866 27.798 1.00 70.25 275 GLY A O 1
ATOM 2181 N N . LYS A 1 276 ? -1.299 3.788 26.650 1.00 64.75 276 LYS A N 1
ATOM 2182 C CA . LYS A 1 276 ? -1.594 3.215 25.322 1.00 64.75 276 LYS A CA 1
ATOM 2183 C C . LYS A 1 276 ? -0.441 3.350 24.336 1.00 64.75 276 LYS A C 1
ATOM 2185 O O . LYS A 1 276 ? -0.125 2.392 23.640 1.00 64.75 276 LYS A O 1
ATOM 2190 N N . LYS A 1 277 ? 0.176 4.530 24.251 1.00 66.12 277 LYS A N 1
ATOM 2191 C CA . LYS A 1 277 ? 1.276 4.803 23.313 1.00 66.12 277 LYS A CA 1
ATOM 2192 C C . LYS A 1 277 ? 2.600 4.691 24.050 1.00 66.12 277 LYS A C 1
ATOM 2194 O O . LYS A 1 277 ? 2.687 5.213 25.154 1.00 66.12 277 LYS A O 1
ATOM 2199 N N . SER A 1 278 ? 3.620 4.062 23.465 1.00 77.56 278 SER A N 1
ATOM 2200 C CA . SER A 1 278 ? 4.951 4.027 24.080 1.00 77.56 278 SER A CA 1
ATOM 2201 C C . SER A 1 278 ? 6.085 4.276 23.096 1.00 77.56 278 SER A C 1
ATOM 2203 O O . SER A 1 278 ? 6.091 3.676 22.025 1.00 77.56 278 SER A O 1
ATOM 2205 N N . GLN A 1 279 ? 7.067 5.080 23.502 1.00 83.19 279 GLN A N 1
ATOM 2206 C CA . GLN A 1 279 ? 8.340 5.269 22.810 1.00 83.19 279 GLN A CA 1
ATOM 2207 C C . GLN A 1 279 ? 9.470 4.589 23.579 1.00 83.19 279 GLN A C 1
ATOM 2209 O O . GLN A 1 279 ? 9.551 4.702 24.803 1.00 83.19 279 GLN A O 1
ATOM 2214 N N . THR A 1 280 ? 10.359 3.900 22.865 1.00 88.31 280 THR A N 1
ATOM 2215 C CA . THR A 1 280 ? 11.523 3.229 23.463 1.00 88.31 280 THR A CA 1
ATOM 2216 C C . THR A 1 280 ? 12.825 3.897 23.058 1.00 88.31 280 THR A C 1
ATOM 2218 O O . THR A 1 280 ? 12.991 4.270 21.900 1.00 88.31 280 THR A O 1
ATOM 2221 N N . PHE A 1 281 ? 13.782 3.982 23.976 1.00 87.69 281 PHE A N 1
ATOM 2222 C CA . PHE A 1 281 ? 15.084 4.601 23.734 1.00 87.69 281 PHE A CA 1
ATOM 2223 C C . PHE A 1 281 ? 16.202 3.866 24.481 1.00 87.69 281 PHE A C 1
ATOM 2225 O O . PHE A 1 281 ? 15.958 3.101 25.415 1.00 87.69 281 PHE A O 1
ATOM 2232 N N . LYS A 1 282 ? 17.448 4.075 24.047 1.00 91.12 282 LYS A N 1
ATOM 2233 C CA . LYS A 1 282 ? 18.636 3.445 24.640 1.00 91.12 282 LYS A CA 1
ATOM 2234 C C . LYS A 1 282 ? 19.403 4.443 25.493 1.00 91.12 282 LYS A C 1
ATOM 2236 O O . LYS A 1 282 ? 19.565 5.598 25.114 1.00 91.12 282 LYS A O 1
ATOM 2241 N N . LEU A 1 283 ? 19.926 3.960 26.606 1.00 91.50 283 LEU A N 1
ATOM 2242 C CA . LEU A 1 283 ? 20.687 4.699 27.606 1.00 91.50 283 LEU A CA 1
ATOM 2243 C C . LEU A 1 283 ? 22.025 3.981 27.807 1.00 91.50 283 LEU A C 1
ATOM 2245 O O . LEU A 1 283 ? 22.044 2.756 27.914 1.00 91.50 283 LEU A O 1
ATOM 2249 N N . LEU A 1 284 ? 23.133 4.713 27.882 1.00 92.50 284 LEU A N 1
ATOM 2250 C CA . LEU A 1 284 ? 24.452 4.152 28.176 1.00 92.50 284 LEU A CA 1
ATOM 2251 C C . LEU A 1 284 ? 25.074 4.886 29.369 1.00 92.50 284 LEU A C 1
ATOM 2253 O O . LEU A 1 284 ? 25.417 6.058 29.253 1.00 92.50 284 LEU A O 1
ATOM 2257 N N . LYS A 1 285 ? 25.227 4.206 30.511 1.00 90.69 285 LYS A N 1
ATOM 2258 C CA . LYS A 1 285 ? 25.922 4.747 31.688 1.00 90.69 285 LYS A CA 1
ATOM 2259 C C . LYS A 1 285 ? 27.424 4.496 31.572 1.00 90.69 285 LYS A C 1
ATOM 2261 O O . LYS A 1 285 ? 27.835 3.353 31.357 1.00 90.69 285 LYS A O 1
ATOM 2266 N N . MET A 1 286 ? 28.223 5.548 31.734 1.00 88.00 286 MET A N 1
ATOM 2267 C CA . MET A 1 286 ? 29.685 5.456 31.762 1.00 88.00 286 MET A CA 1
ATOM 2268 C C . MET A 1 286 ? 30.174 4.710 33.014 1.00 88.00 286 MET A C 1
ATOM 2270 O O . MET A 1 286 ? 29.495 4.690 34.040 1.00 88.00 286 MET A O 1
ATOM 2274 N N . GLN A 1 287 ? 31.347 4.081 32.918 1.00 81.69 287 GLN A N 1
ATOM 2275 C CA . GLN A 1 287 ? 32.091 3.678 34.114 1.00 81.69 287 GLN A CA 1
ATOM 2276 C C . GLN A 1 287 ? 32.597 4.945 34.808 1.00 81.69 287 GLN A C 1
ATOM 2278 O O . GLN A 1 287 ? 33.087 5.846 34.126 1.00 81.69 287 GLN A O 1
ATOM 2283 N N . GLU A 1 288 ? 32.414 5.009 36.127 1.00 62.38 288 GLU A N 1
ATOM 2284 C CA . GLU A 1 288 ? 33.111 5.978 36.983 1.00 62.38 288 GLU A CA 1
ATOM 2285 C C . GLU A 1 288 ? 34.629 5.762 36.928 1.00 62.38 288 GLU A C 1
ATOM 2287 O O . GLU A 1 288 ? 35.056 4.582 36.849 1.00 62.38 288 GLU A O 1
#

Sequence (288 aa):
MTETTIPRKSFEDFIGSDEAARNYAMKVQIAAYQNGIRQVALYQLADQAIFDDAQNWLEMSGLYQQISTVQPYEVTLNESGIACRTMTQMLWGRAFDPNATDALNLSDEVRGGAFIDMQMGDTIYVLWAKTEMDQSESASASFSFPSNLNFTTVEKREWNHSVTDEVTILNPDNIALNGTPLFFKGVIGGDPVNTHEVDLTKTVLVLPNPFGEFFQLKFELIKLNNVNLEIYNVQGMKIYEWSENDMLEGEHTILINELKPFSAGMYFGKLTIDGKKSQTFKLLKMQE

pLDDT: mean 88.45, std 13.22, range [30.41, 98.81]

Radius of gyration: 24.27 Å; chains: 1; bounding box: 56×40×72 Å